Protein AF-A0A352FGC8-F1 (afdb_monomer_lite)

Foldseek 3Di:
DDLQVVLFVVLCVVQVAPGWHWDPPDLAEIEIEREQDPCVPPDPVVVVVVQVVSVVVCCVRRPSVVSYNDYHYYYHYDDDDDDDQPDDDDPDDFDADPVRHTDDPPPPCPPPPLLAWDWDADPVQQKIKIKRNWFFFADDPQAGKTKIKIDIWHHRLVDPPIQIAQDQWIKIKMKGNHPAAPDQFWKWKFKAFPNRTLDTDIWGWDDNPDDDPRGNITMTMDIHGLVSLLVQLVGPWMWIAINNDITTGDNSNSPSSNVRSVSNDDPPPDD

Radius of gyration: 25.65 Å; chains: 1; bounding box: 67×68×60 Å

Secondary structure (DSSP, 8-state):
--HHHHHHHHHHHHHT-SEEEEEEEETTEEEEEEES-GGGGS-HHHHHHHHHHHHHHHHHH-GGGGG--EEEEEEE-------------------B-TTSPBPP---------TTSPEEEEETTTTEEEEE-S-EEEEE-SSSEEEEEEEEEEES-TTSTTS-PBPPSEEEEEEEE--SS---SS-EEEEEEETTEEEEEEEEEES-SS---TT---EEEEEEEEHHHHHHHHH-S-EEEEETTEEEEEPHHHHHHHHHHHHTTSPP----

Sequence (271 aa):
MTEAAKLRQDLMDKYQEKEVNVNLPSSVFLTISFVDSALNQEDADKRAARAQDAAKFVVKSLPSIGKIKTIWIMFVATERRWIVFHYHRSLNEYTFNNRGEPIATIRMNTSDDLLSPIVRFNPTSNETDISVTRVQLEGDLNHGIALVPHFTASGNAGDPNAKVMAPAFVVFDFASYADRRIFSSDSDLEIISDGQTDFSGKAHLLSPDLARASNNAQFLTAQIPFEQFAKMGAARSLKVKLNGRQFDVSPEAIAALRRMAAYAMPPVRRL

Structure (mmCIF, N/CA/C/O backbone):
data_AF-A0A352FGC8-F1
#
_entry.id   AF-A0A352FGC8-F1
#
loop_
_atom_site.group_PDB
_atom_site.id
_atom_site.type_symbol
_atom_site.label_atom_id
_atom_site.label_alt_id
_atom_site.label_comp_id
_atom_site.label_asym_id
_atom_site.label_entity_id
_atom_site.label_seq_id
_atom_site.pdbx_PDB_ins_code
_atom_site.Cartn_x
_atom_site.Cartn_y
_atom_site.Cartn_z
_atom_site.occupancy
_atom_site.B_iso_or_equiv
_atom_site.auth_seq_id
_atom_site.auth_comp_id
_atom_site.auth_asym_id
_atom_site.auth_atom_id
_atom_site.pdbx_PDB_model_num
ATOM 1 N N . MET A 1 1 ? 24.702 4.019 -35.631 1.00 65.38 1 MET A N 1
ATOM 2 C CA . MET A 1 1 ? 23.959 2.974 -34.891 1.00 65.38 1 MET A CA 1
ATOM 3 C C . MET A 1 1 ? 24.964 1.958 -34.378 1.00 65.38 1 MET A C 1
ATOM 5 O O . MET A 1 1 ? 25.814 1.552 -35.161 1.00 65.38 1 MET A O 1
ATOM 9 N N . THR A 1 2 ? 24.953 1.621 -33.085 1.00 86.56 2 THR A N 1
ATOM 10 C CA . THR A 1 2 ? 25.882 0.616 -32.537 1.00 86.56 2 THR A CA 1
ATOM 11 C C . THR A 1 2 ? 25.466 -0.783 -32.984 1.00 86.56 2 THR A C 1
ATOM 13 O O . THR A 1 2 ? 24.305 -1.014 -33.321 1.00 86.56 2 THR A O 1
ATOM 16 N N . GLU A 1 3 ? 26.402 -1.727 -32.977 1.00 86.38 3 GLU A N 1
ATOM 17 C CA . GLU A 1 3 ? 26.119 -3.123 -33.322 1.00 86.38 3 GLU A CA 1
ATOM 18 C C . GLU A 1 3 ? 25.048 -3.733 -32.397 1.00 86.38 3 GLU A C 1
ATOM 20 O O . GLU A 1 3 ? 24.125 -4.389 -32.869 1.00 86.38 3 GLU A O 1
ATOM 25 N N . ALA A 1 4 ? 25.097 -3.414 -31.098 1.00 87.00 4 ALA A N 1
ATOM 26 C CA . ALA A 1 4 ? 24.077 -3.812 -30.127 1.00 87.00 4 ALA A CA 1
ATOM 27 C C . ALA A 1 4 ? 22.693 -3.211 -30.437 1.00 87.00 4 ALA A C 1
ATOM 29 O O . ALA A 1 4 ? 21.688 -3.909 -30.331 1.00 87.00 4 ALA A O 1
ATOM 30 N N . ALA A 1 5 ? 22.629 -1.943 -30.861 1.00 89.12 5 ALA A N 1
ATOM 31 C CA . ALA A 1 5 ? 21.371 -1.307 -31.253 1.00 89.12 5 ALA A CA 1
ATOM 32 C C . ALA A 1 5 ? 20.790 -1.924 -32.534 1.00 89.12 5 ALA A C 1
ATOM 34 O O . ALA A 1 5 ? 19.580 -2.114 -32.623 1.00 89.12 5 ALA A O 1
ATOM 35 N N . LYS A 1 6 ? 21.648 -2.292 -33.496 1.00 92.81 6 LYS A N 1
ATOM 36 C CA . LYS A 1 6 ? 21.224 -3.024 -34.694 1.00 92.81 6 LYS A CA 1
ATOM 37 C C . LYS A 1 6 ? 20.673 -4.402 -34.333 1.00 92.81 6 LYS A C 1
ATOM 39 O O . LYS A 1 6 ? 19.555 -4.719 -34.709 1.00 92.81 6 LYS A O 1
ATOM 44 N N . LEU A 1 7 ? 21.427 -5.179 -33.552 1.00 92.44 7 LEU A N 1
ATOM 45 C CA . LEU A 1 7 ? 21.007 -6.510 -33.121 1.00 92.44 7 LEU A CA 1
ATOM 46 C C . LEU A 1 7 ? 19.690 -6.461 -32.334 1.00 92.44 7 LEU A C 1
ATOM 48 O O . LEU A 1 7 ? 18.838 -7.324 -32.518 1.00 92.44 7 LEU A O 1
ATOM 52 N N . ARG A 1 8 ? 19.501 -5.443 -31.485 1.00 93.56 8 ARG A N 1
ATOM 53 C CA . ARG A 1 8 ? 18.227 -5.194 -30.799 1.00 93.56 8 ARG A CA 1
ATOM 54 C C . ARG A 1 8 ? 17.078 -5.054 -31.794 1.00 93.56 8 ARG A C 1
ATOM 56 O O . ARG A 1 8 ? 16.081 -5.750 -31.636 1.00 93.56 8 ARG A O 1
ATOM 63 N N . GLN A 1 9 ? 17.220 -4.181 -32.789 1.00 95.06 9 GLN A N 1
ATOM 64 C CA . GLN A 1 9 ? 16.170 -3.954 -33.780 1.00 95.06 9 GLN A CA 1
ATOM 65 C C . GLN A 1 9 ? 15.881 -5.227 -34.583 1.00 95.06 9 GLN A C 1
ATOM 67 O O . GLN A 1 9 ? 14.732 -5.636 -34.690 1.00 95.06 9 GLN A O 1
ATOM 72 N N . ASP A 1 10 ? 16.928 -5.913 -35.041 1.00 95.69 10 ASP A N 1
ATOM 73 C CA . ASP A 1 10 ? 16.808 -7.154 -35.807 1.00 95.69 10 ASP A CA 1
ATOM 74 C C . ASP A 1 10 ? 16.065 -8.253 -35.015 1.00 95.69 10 ASP A C 1
ATOM 76 O O . ASP A 1 10 ? 15.258 -9.002 -35.571 1.00 95.69 10 ASP A O 1
ATOM 80 N N . LEU A 1 11 ? 16.313 -8.353 -33.702 1.00 95.19 11 LEU A N 1
ATOM 81 C CA . LEU A 1 11 ? 15.606 -9.274 -32.805 1.00 95.19 11 LEU A CA 1
ATOM 82 C C . LEU A 1 11 ? 14.142 -8.867 -32.597 1.00 95.19 11 LEU A C 1
ATOM 84 O O . LEU A 1 11 ? 13.271 -9.737 -32.611 1.00 95.19 11 LEU A O 1
ATOM 88 N N . MET A 1 12 ? 1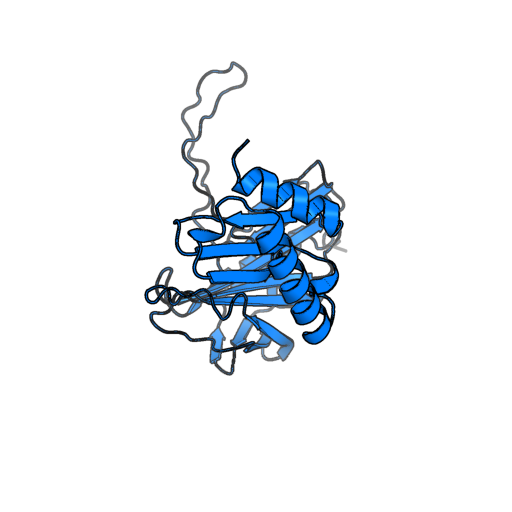3.868 -7.572 -32.416 1.00 95.06 12 MET A N 1
ATOM 89 C CA . MET A 1 12 ? 12.503 -7.052 -32.286 1.00 95.06 12 MET A CA 1
ATOM 90 C C . MET A 1 12 ? 11.683 -7.345 -33.543 1.00 95.06 12 MET A C 1
ATOM 92 O O . MET A 1 12 ? 10.592 -7.902 -33.442 1.00 95.06 12 MET A O 1
ATOM 96 N N . ASP A 1 13 ? 12.243 -7.078 -34.722 1.00 96.38 13 ASP A N 1
ATOM 97 C CA . ASP A 1 13 ? 11.565 -7.283 -36.002 1.00 96.38 13 ASP A CA 1
ATOM 98 C C . ASP A 1 13 ? 11.337 -8.773 -36.288 1.00 96.38 13 ASP A C 1
ATOM 100 O O . ASP A 1 13 ? 10.238 -9.186 -36.666 1.00 96.38 13 ASP A O 1
ATOM 104 N N . LYS A 1 14 ? 12.351 -9.621 -36.062 1.00 96.50 14 LYS A N 1
ATOM 105 C CA . LYS A 1 14 ? 12.242 -11.067 -36.311 1.00 96.50 14 LYS A CA 1
ATOM 106 C C . LYS A 1 14 ? 11.189 -11.733 -35.430 1.00 96.50 14 LYS A C 1
ATOM 108 O O . LYS A 1 14 ? 10.482 -12.625 -35.897 1.00 96.50 14 LYS A O 1
ATOM 113 N N . TYR A 1 15 ? 11.132 -11.348 -34.160 1.00 95.06 15 TYR A N 1
ATOM 114 C CA . TYR A 1 15 ? 10.294 -12.014 -33.166 1.00 95.06 15 TYR A CA 1
ATOM 115 C C . TYR A 1 15 ? 9.009 -11.258 -32.829 1.00 95.06 15 TYR A C 1
ATOM 117 O O . TYR A 1 15 ? 8.220 -11.765 -32.035 1.00 95.06 15 TYR A O 1
ATOM 125 N N . GLN A 1 16 ? 8.782 -10.101 -33.460 1.00 95.38 16 GLN A N 1
ATOM 126 C CA . GLN A 1 16 ? 7.639 -9.219 -33.205 1.00 95.38 16 GLN A CA 1
ATOM 127 C C . GLN A 1 16 ? 7.554 -8.810 -31.725 1.00 95.38 16 GLN A C 1
ATOM 129 O O . GLN A 1 16 ? 6.482 -8.756 -31.123 1.00 95.38 16 GLN A O 1
ATOM 134 N N . GLU A 1 17 ? 8.716 -8.551 -31.126 1.00 92.00 17 GLU A N 1
ATOM 135 C CA . GLU A 1 17 ? 8.849 -8.216 -29.710 1.00 92.00 17 GLU A CA 1
ATOM 136 C C . GLU A 1 17 ? 8.772 -6.704 -29.530 1.00 92.00 17 GLU A C 1
ATOM 138 O O . GLU A 1 17 ? 9.424 -5.941 -30.245 1.00 92.00 17 GLU A O 1
ATOM 143 N N . LYS A 1 18 ? 7.987 -6.263 -28.546 1.00 87.06 18 LYS A N 1
ATOM 144 C CA . LYS A 1 18 ? 7.824 -4.834 -28.244 1.00 87.06 18 LYS A CA 1
ATOM 145 C C . LYS A 1 18 ? 9.085 -4.238 -27.633 1.00 87.06 18 LYS A C 1
ATOM 147 O O . LYS A 1 18 ? 9.400 -3.078 -27.887 1.00 87.06 18 LYS A O 1
ATOM 152 N N . GLU A 1 19 ? 9.802 -5.030 -26.841 1.00 89.69 19 GLU A N 1
ATOM 153 C CA . GLU A 1 19 ? 11.014 -4.589 -26.175 1.00 89.69 19 GLU A CA 1
ATOM 154 C C . GLU A 1 19 ? 12.032 -5.723 -26.030 1.00 89.69 19 GLU A C 1
ATOM 156 O O . GLU A 1 19 ? 11.773 -6.785 -25.462 1.00 89.69 19 GLU A O 1
ATOM 161 N N . VAL A 1 20 ? 13.239 -5.464 -26.533 1.00 90.69 20 VAL A N 1
ATOM 162 C CA . VAL A 1 20 ? 14.403 -6.328 -26.350 1.00 90.69 20 VAL A CA 1
ATOM 163 C C . VAL A 1 20 ? 15.554 -5.476 -25.843 1.00 90.69 20 VAL A C 1
ATOM 165 O O . VAL A 1 20 ? 15.903 -4.459 -26.443 1.00 90.69 20 VAL A O 1
ATOM 168 N N . ASN A 1 21 ? 16.181 -5.905 -24.754 1.00 86.19 21 ASN A N 1
ATOM 169 C CA . ASN A 1 21 ? 17.398 -5.289 -24.247 1.00 86.19 21 ASN A CA 1
ATOM 170 C C . ASN A 1 21 ? 18.607 -6.115 -24.668 1.00 86.19 21 ASN A C 1
ATOM 172 O O . ASN A 1 21 ? 18.695 -7.301 -24.363 1.00 86.19 21 ASN A O 1
ATOM 176 N N . VAL A 1 22 ? 19.543 -5.470 -25.363 1.00 87.81 22 VAL A N 1
ATOM 177 C CA . VAL A 1 22 ? 20.807 -6.065 -25.802 1.00 87.81 22 VAL A CA 1
ATOM 178 C C . VAL A 1 22 ? 21.935 -5.328 -25.102 1.00 87.81 22 VAL A C 1
ATOM 180 O O . VAL A 1 22 ? 22.147 -4.140 -25.344 1.00 87.81 22 VAL A O 1
ATOM 183 N N . ASN A 1 23 ? 22.650 -6.031 -24.232 1.00 83.25 23 ASN A N 1
ATOM 184 C CA . ASN A 1 23 ? 23.802 -5.497 -23.526 1.00 83.25 23 ASN A CA 1
ATOM 185 C C . ASN A 1 23 ? 25.070 -6.227 -23.971 1.00 83.25 23 ASN A C 1
ATOM 187 O O . ASN A 1 23 ? 25.152 -7.455 -23.905 1.00 83.25 23 ASN A O 1
ATOM 191 N N . LEU A 1 24 ? 26.065 -5.445 -24.384 1.00 79.00 24 LEU A N 1
ATOM 192 C CA . LEU A 1 24 ? 27.389 -5.908 -24.782 1.00 79.00 24 LEU A CA 1
ATOM 193 C C . LEU A 1 24 ? 28.444 -5.218 -23.900 1.00 79.00 24 LEU A C 1
ATOM 195 O O . LEU A 1 24 ? 29.183 -4.359 -24.382 1.00 79.00 24 LEU A O 1
ATOM 199 N N . PRO A 1 25 ? 28.483 -5.516 -22.587 1.00 59.62 25 PRO A N 1
ATOM 200 C CA . PRO A 1 25 ? 29.297 -4.758 -21.637 1.00 59.62 25 PRO A CA 1
ATOM 201 C C . PRO A 1 25 ? 30.802 -5.009 -21.822 1.00 59.62 25 PRO A C 1
ATOM 203 O O . PRO A 1 25 ? 31.623 -4.203 -21.398 1.00 59.62 25 PRO A O 1
ATOM 206 N N . SER A 1 26 ? 31.175 -6.124 -22.457 1.00 63.16 26 SER A N 1
ATOM 207 C CA . SER A 1 26 ? 32.546 -6.452 -22.855 1.00 63.16 26 SER A CA 1
ATOM 208 C C . SER A 1 26 ? 32.533 -7.405 -24.050 1.00 63.16 26 SER A C 1
ATOM 210 O O . SER A 1 26 ? 31.505 -8.003 -24.363 1.00 63.16 26 SER A O 1
ATOM 212 N N . SER A 1 27 ? 33.687 -7.619 -24.685 1.00 64.81 27 SER A N 1
ATOM 213 C CA . SER A 1 27 ? 33.835 -8.599 -25.763 1.00 64.81 27 SER A CA 1
ATOM 214 C C . SER A 1 27 ? 33.643 -10.052 -25.318 1.00 64.81 27 SER A C 1
ATOM 216 O O . SER A 1 27 ? 33.801 -10.927 -26.146 1.00 64.81 27 SER A O 1
ATOM 218 N N . VAL A 1 28 ? 33.327 -10.353 -24.054 1.00 70.31 28 VAL A N 1
ATOM 219 C CA . VAL A 1 28 ? 33.241 -11.737 -23.555 1.00 70.31 28 VAL A CA 1
ATOM 220 C C . VAL A 1 28 ? 31.797 -12.232 -23.447 1.00 70.31 28 VAL A C 1
ATOM 222 O O . VAL A 1 28 ? 31.543 -13.414 -23.686 1.00 70.31 28 VAL A O 1
ATOM 225 N N . PHE A 1 29 ? 30.849 -11.346 -23.145 1.00 75.31 29 PHE A N 1
ATOM 226 C CA . PHE A 1 29 ? 29.466 -11.715 -22.848 1.00 75.31 29 PHE A CA 1
ATOM 227 C C . PHE A 1 29 ? 28.490 -10.850 -23.632 1.00 75.31 29 PHE A C 1
ATOM 229 O O . PHE A 1 29 ? 28.619 -9.627 -23.660 1.00 75.31 29 PHE A O 1
ATOM 236 N N . LEU A 1 30 ? 27.485 -11.499 -24.208 1.00 80.56 30 LEU A N 1
ATOM 237 C CA . LEU A 1 30 ? 26.325 -10.854 -24.800 1.00 80.56 30 LEU A CA 1
ATOM 238 C C . LEU A 1 30 ? 25.086 -11.264 -24.011 1.00 80.56 30 LEU A C 1
ATOM 240 O O . LEU A 1 30 ? 24.783 -12.451 -23.919 1.00 80.56 30 LEU A O 1
ATOM 244 N N . THR A 1 31 ? 24.357 -10.287 -23.483 1.00 85.19 31 THR A N 1
ATOM 245 C CA . THR A 1 31 ? 23.095 -10.525 -22.781 1.00 85.19 31 THR A CA 1
ATOM 246 C C . THR A 1 31 ? 21.943 -9.965 -23.596 1.00 85.19 31 THR A C 1
ATOM 248 O O . THR A 1 31 ? 21.959 -8.799 -23.987 1.00 85.19 31 THR A O 1
ATOM 251 N N . ILE A 1 32 ? 20.929 -10.793 -23.822 1.00 86.62 32 ILE A N 1
ATOM 252 C CA . ILE A 1 32 ? 19.695 -10.448 -24.519 1.00 86.62 32 ILE A CA 1
ATOM 253 C C . ILE A 1 32 ? 18.538 -10.731 -23.569 1.00 86.62 32 ILE A C 1
ATOM 255 O O . ILE A 1 32 ? 18.413 -11.835 -23.044 1.00 86.62 32 ILE A O 1
ATOM 259 N N . SER A 1 33 ? 17.693 -9.736 -23.336 1.00 90.12 33 SER A N 1
ATOM 260 C CA . SER A 1 33 ? 16.493 -9.877 -22.511 1.00 90.12 33 SER A CA 1
ATOM 261 C C . SER A 1 33 ? 15.269 -9.529 -23.337 1.00 90.12 33 SER A C 1
ATOM 263 O O . SER A 1 33 ? 15.169 -8.409 -23.833 1.00 90.12 33 SER A O 1
ATOM 265 N N . PHE A 1 34 ? 14.349 -10.477 -23.469 1.00 87.00 34 PHE A N 1
ATOM 266 C CA . PHE A 1 34 ? 13.015 -10.238 -24.003 1.00 87.00 34 PHE A CA 1
ATOM 267 C C . PHE A 1 34 ? 12.139 -9.723 -22.862 1.00 87.00 34 PHE A C 1
ATOM 269 O O . PHE A 1 34 ? 11.868 -10.462 -21.911 1.00 87.00 34 PHE A O 1
ATOM 276 N N . VAL A 1 35 ? 11.771 -8.443 -22.918 1.00 82.94 35 VAL A N 1
ATOM 277 C CA . VAL A 1 35 ? 11.001 -7.779 -21.862 1.00 82.94 35 VAL A CA 1
ATOM 278 C C . VAL A 1 35 ? 9.529 -7.826 -22.236 1.00 82.94 35 VAL A C 1
ATOM 280 O O . VAL A 1 35 ? 9.156 -7.435 -23.339 1.00 82.94 35 VAL A O 1
ATOM 283 N N . ASP A 1 36 ? 8.704 -8.343 -21.327 1.00 83.12 36 ASP A N 1
ATOM 284 C CA . ASP A 1 36 ? 7.255 -8.480 -21.509 1.00 83.12 36 ASP A CA 1
ATOM 285 C C . ASP A 1 36 ? 6.854 -9.204 -22.804 1.00 83.12 36 ASP A C 1
ATOM 287 O O . ASP A 1 36 ? 5.823 -8.920 -23.419 1.00 83.12 36 ASP A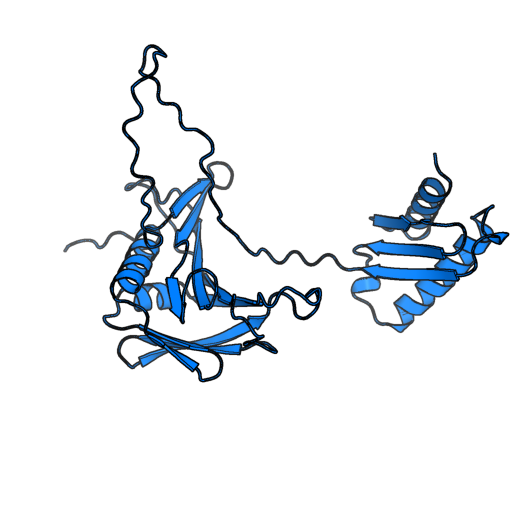 O 1
ATOM 291 N N . SER A 1 37 ? 7.672 -10.182 -23.206 1.00 88.56 37 SER A N 1
ATOM 292 C CA . SER A 1 37 ? 7.362 -11.061 -24.329 1.00 88.56 37 SER A CA 1
ATOM 293 C C . SER A 1 37 ? 6.102 -11.869 -24.045 1.00 88.56 37 SER A C 1
ATOM 295 O O . SER A 1 37 ? 5.867 -12.306 -22.915 1.00 88.56 37 SER A O 1
ATOM 297 N N . ALA A 1 38 ? 5.331 -12.170 -25.093 1.00 89.44 38 ALA A N 1
ATOM 298 C CA . ALA A 1 38 ? 4.206 -13.103 -25.000 1.00 89.44 38 ALA A CA 1
ATOM 299 C C . ALA A 1 38 ? 4.635 -14.470 -24.424 1.00 89.44 38 ALA A C 1
ATOM 301 O O . ALA A 1 38 ? 3.860 -15.124 -23.731 1.00 89.44 38 ALA A O 1
ATOM 302 N N . LEU A 1 39 ? 5.899 -14.865 -24.628 1.00 87.38 39 LEU A N 1
ATOM 303 C CA . LEU A 1 39 ? 6.460 -16.107 -24.088 1.00 87.38 39 LEU A CA 1
ATOM 304 C C . LEU A 1 39 ? 6.678 -16.095 -22.566 1.00 87.38 39 LEU A C 1
ATOM 306 O O . LEU A 1 39 ? 6.929 -17.150 -21.975 1.00 87.38 39 LEU A O 1
ATOM 310 N N . ASN A 1 40 ? 6.566 -14.943 -21.902 1.00 76.75 40 ASN A N 1
ATOM 311 C CA . ASN A 1 40 ? 6.587 -14.885 -20.440 1.00 76.75 40 ASN A CA 1
ATOM 312 C C . ASN A 1 40 ? 5.372 -15.601 -19.825 1.00 76.75 40 ASN A C 1
ATOM 314 O O . ASN A 1 40 ? 5.464 -16.059 -18.693 1.00 76.75 40 ASN A O 1
ATOM 318 N N . GLN A 1 41 ? 4.269 -15.731 -20.574 1.00 81.81 41 GLN A N 1
ATOM 319 C CA . GLN A 1 41 ? 3.037 -16.413 -20.147 1.00 81.81 41 GLN A CA 1
ATOM 320 C C . GLN A 1 41 ? 2.977 -17.891 -20.563 1.00 81.81 41 GLN A C 1
ATOM 322 O O . GLN A 1 41 ? 2.001 -18.581 -20.289 1.00 81.81 41 GLN A O 1
ATOM 327 N N . GLU A 1 42 ? 4.007 -18.375 -21.251 1.00 87.31 42 GLU A N 1
ATOM 328 C CA . GLU A 1 42 ? 4.062 -19.727 -21.803 1.00 87.31 42 GLU A CA 1
ATOM 329 C C . GLU A 1 42 ? 4.861 -20.679 -20.897 1.00 87.31 42 GLU A C 1
ATOM 331 O O . GLU A 1 42 ? 5.358 -20.299 -19.833 1.00 87.31 42 GLU A O 1
ATOM 336 N N . ASP A 1 43 ? 5.001 -21.941 -21.291 1.00 84.44 43 ASP A N 1
ATOM 337 C CA . ASP A 1 43 ? 5.838 -22.902 -20.572 1.00 84.44 43 ASP A CA 1
ATOM 338 C C . ASP A 1 43 ? 7.351 -22.679 -20.799 1.00 84.44 43 ASP A C 1
ATOM 340 O O . ASP A 1 43 ? 7.804 -21.895 -21.644 1.00 84.44 43 ASP A O 1
ATOM 344 N N . ALA A 1 44 ? 8.162 -23.358 -19.983 1.00 75.75 44 ALA A N 1
ATOM 345 C CA . ALA A 1 44 ? 9.616 -23.237 -20.025 1.00 75.75 44 ALA A CA 1
ATOM 346 C C . ALA A 1 44 ? 10.228 -23.775 -21.331 1.00 75.75 44 ALA A C 1
ATOM 348 O O . ALA A 1 44 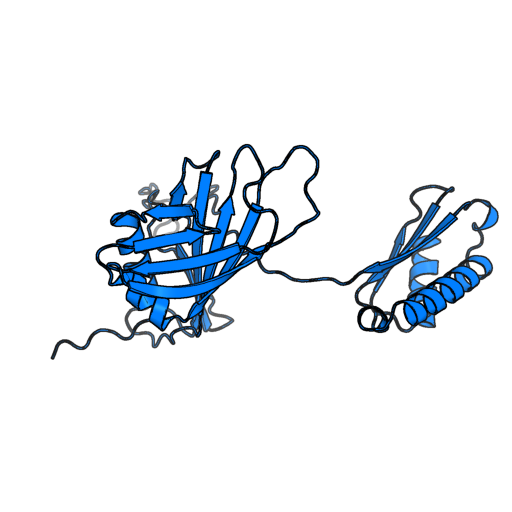? 11.235 -23.228 -21.787 1.00 75.75 44 ALA A O 1
ATOM 349 N N . ASP A 1 45 ? 9.614 -24.781 -21.958 1.00 82.25 45 ASP A N 1
ATOM 350 C CA . ASP A 1 45 ? 10.129 -25.414 -23.173 1.00 82.25 45 ASP A CA 1
ATOM 351 C C . ASP A 1 45 ? 9.996 -24.475 -24.374 1.00 82.25 45 ASP A C 1
ATOM 353 O O . ASP A 1 45 ? 10.940 -24.310 -25.153 1.00 82.25 45 ASP A O 1
ATOM 357 N N . LYS A 1 46 ? 8.871 -23.759 -24.484 1.00 81.12 46 LYS A N 1
ATOM 358 C CA . LYS A 1 46 ? 8.675 -22.714 -25.502 1.00 81.12 46 LYS A CA 1
ATOM 359 C C . LYS A 1 46 ? 9.686 -21.577 -25.357 1.00 81.12 46 LYS A C 1
ATOM 361 O O . LYS A 1 46 ? 10.247 -21.116 -26.359 1.00 81.12 46 LYS A O 1
ATOM 366 N N . ARG A 1 47 ? 9.977 -21.146 -24.123 1.00 87.19 47 ARG A N 1
ATOM 367 C CA . ARG A 1 47 ? 11.036 -20.155 -23.852 1.00 87.19 47 ARG A CA 1
ATOM 368 C C . ARG A 1 47 ? 12.420 -20.684 -24.222 1.00 87.19 47 ARG A C 1
ATOM 370 O O . ARG A 1 47 ? 13.184 -19.964 -24.865 1.00 87.19 47 ARG A O 1
ATOM 377 N N . ALA A 1 48 ? 12.737 -21.930 -23.877 1.00 75.31 48 ALA A N 1
ATOM 378 C CA . ALA A 1 48 ? 14.013 -22.555 -24.219 1.00 75.31 48 ALA A CA 1
ATOM 379 C C . ALA A 1 48 ? 14.206 -22.663 -25.741 1.00 75.31 48 ALA A C 1
ATOM 381 O O . ALA A 1 48 ? 15.267 -22.302 -26.258 1.00 75.31 48 ALA A O 1
ATOM 382 N N . ALA A 1 49 ? 13.165 -23.065 -26.475 1.00 84.31 49 ALA A N 1
ATOM 383 C CA . ALA A 1 49 ? 13.181 -23.124 -27.933 1.00 84.31 49 ALA A CA 1
ATOM 384 C C . ALA A 1 49 ? 13.429 -21.741 -28.558 1.00 84.31 49 ALA A C 1
ATOM 386 O O . ALA A 1 49 ? 14.280 -21.603 -29.443 1.00 84.31 49 ALA A O 1
ATOM 387 N N . ARG A 1 50 ? 12.753 -20.691 -28.062 1.00 91.50 50 ARG A N 1
ATOM 388 C CA . ARG A 1 50 ? 12.998 -19.313 -28.517 1.00 91.50 50 ARG A CA 1
ATOM 389 C C . ARG A 1 50 ? 14.411 -18.849 -28.193 1.00 91.50 50 ARG A C 1
ATOM 391 O O . ARG A 1 50 ? 15.043 -18.239 -29.051 1.00 91.50 50 ARG A O 1
ATOM 398 N N . ALA A 1 51 ? 14.914 -19.126 -26.992 1.00 84.81 51 ALA A N 1
ATOM 399 C CA . ALA A 1 51 ? 16.277 -18.768 -26.620 1.00 84.81 51 ALA A CA 1
ATOM 400 C C . ALA A 1 51 ? 17.292 -19.423 -27.564 1.00 84.81 51 ALA A C 1
ATOM 402 O O . ALA A 1 51 ? 18.190 -18.757 -28.076 1.00 84.81 51 ALA A O 1
ATOM 403 N N . GLN A 1 52 ? 17.115 -20.705 -27.879 1.00 88.44 52 GLN A N 1
ATOM 404 C CA . GLN A 1 52 ? 17.993 -21.401 -28.811 1.00 88.44 52 GLN A CA 1
ATOM 405 C C . GLN A 1 52 ? 17.934 -20.808 -30.229 1.00 88.44 52 GLN A C 1
ATOM 407 O O . GLN A 1 52 ? 18.978 -20.635 -30.862 1.00 88.44 52 GLN A O 1
ATOM 412 N N . ASP A 1 53 ? 16.741 -20.492 -30.740 1.00 91.56 53 ASP A N 1
ATOM 413 C CA . ASP A 1 53 ? 16.588 -19.860 -32.057 1.00 91.56 53 ASP A CA 1
ATOM 414 C C . ASP A 1 53 ? 17.223 -18.462 -32.098 1.00 91.56 53 ASP A C 1
ATOM 416 O O . ASP A 1 53 ? 17.985 -18.152 -33.016 1.00 91.56 53 ASP A O 1
ATOM 420 N N . ALA A 1 54 ? 17.004 -17.651 -31.060 1.00 89.12 54 ALA A N 1
ATOM 421 C CA . ALA A 1 54 ? 17.598 -16.325 -30.937 1.00 89.12 54 ALA A CA 1
ATOM 422 C C . ALA A 1 54 ? 19.128 -16.392 -30.850 1.00 89.12 54 ALA A C 1
ATOM 424 O O . ALA A 1 54 ? 19.805 -15.621 -31.528 1.00 89.12 54 ALA A O 1
ATOM 425 N N . ALA A 1 55 ? 19.698 -17.357 -30.121 1.00 89.19 55 ALA A N 1
ATOM 426 C CA . ALA A 1 55 ? 21.145 -17.573 -30.104 1.00 89.19 55 ALA A CA 1
ATOM 427 C C . ALA A 1 55 ? 21.684 -17.898 -31.508 1.00 89.19 55 ALA A C 1
ATOM 429 O O . ALA A 1 55 ? 22.669 -17.305 -31.946 1.00 89.19 55 ALA A O 1
ATOM 430 N N . LYS A 1 56 ? 21.013 -18.786 -32.256 1.00 91.31 56 LYS A N 1
ATOM 431 C CA . LYS A 1 56 ? 21.392 -19.113 -33.643 1.00 91.31 56 LYS A CA 1
ATOM 432 C C . LYS A 1 56 ? 21.291 -17.900 -34.565 1.00 91.31 56 LYS A C 1
ATOM 434 O O . LYS A 1 56 ? 22.135 -17.737 -35.444 1.00 91.31 56 LYS A O 1
ATOM 439 N N . PHE A 1 57 ? 20.269 -17.068 -34.386 1.00 92.38 57 PHE A N 1
ATOM 440 C CA . PHE A 1 57 ? 20.112 -15.834 -35.146 1.00 92.38 57 PHE A CA 1
ATOM 441 C C . PHE A 1 57 ? 21.259 -14.863 -34.868 1.00 92.38 57 PHE A C 1
ATOM 443 O O . PHE A 1 57 ? 21.916 -14.411 -35.797 1.00 92.38 57 PHE A O 1
ATOM 450 N N . VAL A 1 58 ? 21.563 -14.616 -33.596 1.00 89.75 58 VAL A N 1
ATOM 451 C CA . VAL A 1 58 ? 22.650 -13.730 -33.164 1.00 89.75 58 VAL A CA 1
ATOM 452 C C . VAL A 1 58 ? 23.990 -14.163 -33.749 1.00 89.75 58 VAL A C 1
ATOM 454 O O . VAL A 1 58 ? 24.718 -13.330 -34.276 1.00 89.75 58 VAL A O 1
ATOM 457 N N . VAL A 1 59 ? 24.295 -15.464 -33.728 1.00 89.69 59 VAL A N 1
ATOM 458 C CA . VAL A 1 59 ? 25.539 -16.003 -34.301 1.00 89.69 59 VAL A CA 1
ATOM 459 C C . VAL A 1 59 ? 25.675 -15.692 -35.795 1.00 89.69 59 VAL A C 1
ATOM 461 O O . VAL A 1 59 ? 26.782 -15.475 -36.276 1.00 89.69 59 VAL A O 1
ATOM 464 N N . LYS A 1 60 ? 24.561 -15.645 -36.533 1.00 88.69 60 LYS A N 1
ATOM 465 C CA . LYS A 1 60 ? 24.552 -15.303 -37.963 1.00 88.69 60 LYS A CA 1
ATOM 466 C C . LYS A 1 60 ? 24.595 -13.796 -38.206 1.00 88.69 60 LYS A C 1
ATOM 468 O O . LYS A 1 60 ? 25.173 -13.358 -39.195 1.00 88.69 60 LYS A O 1
ATOM 473 N N . SER A 1 61 ? 23.954 -13.026 -37.333 1.00 84.81 61 SER A N 1
ATOM 474 C CA . SER A 1 61 ? 23.663 -11.608 -37.557 1.00 84.81 61 SER A CA 1
ATOM 475 C C . SER A 1 61 ? 24.672 -10.658 -36.912 1.00 84.81 61 SER A C 1
ATOM 477 O O . SER A 1 61 ? 24.662 -9.475 -37.245 1.00 84.81 61 SER A O 1
ATOM 479 N N . LEU A 1 62 ? 25.527 -11.140 -36.002 1.00 83.62 62 LEU A N 1
ATOM 480 C CA . LEU A 1 62 ? 26.480 -10.324 -35.247 1.00 83.62 62 LEU A CA 1
ATOM 481 C C . LEU A 1 62 ? 27.920 -10.486 -35.779 1.00 83.62 62 LEU A C 1
ATOM 483 O O . LEU A 1 62 ? 28.576 -11.477 -35.458 1.00 83.62 62 LEU A O 1
ATOM 487 N N . PRO A 1 63 ? 28.459 -9.520 -36.548 1.00 84.81 63 PRO A N 1
ATOM 488 C CA . PRO A 1 63 ? 29.836 -9.564 -37.049 1.00 84.81 63 PRO A CA 1
ATOM 489 C C . PRO A 1 63 ? 30.905 -9.778 -35.970 1.00 84.81 63 PRO A C 1
ATOM 491 O O . PRO A 1 63 ? 31.894 -10.472 -36.204 1.00 84.81 63 PRO A O 1
ATOM 494 N N . SER A 1 64 ? 30.724 -9.208 -34.777 1.00 84.25 64 SER A N 1
ATOM 495 C CA . SER A 1 64 ? 31.675 -9.346 -33.670 1.00 84.25 64 SER A CA 1
ATOM 496 C C . SER A 1 64 ? 31.544 -10.648 -32.874 1.00 84.25 64 SER A C 1
ATOM 498 O O . SER A 1 64 ? 32.274 -10.822 -31.893 1.00 84.25 64 SER A O 1
ATOM 500 N N . ILE A 1 65 ? 30.690 -11.592 -33.298 1.00 85.38 65 ILE A N 1
ATOM 501 C CA . ILE A 1 65 ? 30.416 -12.827 -32.548 1.00 85.38 65 ILE A CA 1
ATOM 502 C C . ILE A 1 65 ? 31.679 -13.625 -32.216 1.00 85.38 65 ILE A C 1
ATOM 504 O O . ILE A 1 65 ? 31.767 -14.190 -31.134 1.00 85.38 65 ILE A O 1
ATOM 508 N N . GLY A 1 66 ? 32.697 -13.603 -33.084 1.00 81.44 66 GLY A N 1
ATOM 509 C CA . GLY A 1 66 ? 33.962 -14.310 -32.855 1.00 81.44 66 GLY A CA 1
ATOM 510 C C . GLY A 1 66 ? 34.750 -13.831 -31.629 1.00 81.44 66 GLY A C 1
ATOM 511 O O . GLY A 1 66 ? 35.676 -14.511 -31.195 1.00 81.44 66 GLY A O 1
ATOM 512 N N . LYS A 1 67 ? 34.400 -12.673 -31.058 1.00 84.31 67 LYS A N 1
ATOM 513 C CA . LYS A 1 67 ? 34.982 -12.184 -29.803 1.00 84.31 67 LYS A CA 1
ATOM 514 C C . LYS A 1 67 ? 34.188 -12.672 -28.585 1.00 84.31 67 LYS A C 1
ATOM 516 O O . LYS A 1 67 ? 34.796 -12.920 -27.547 1.00 84.31 67 LYS A O 1
ATOM 521 N N . ILE A 1 68 ? 32.876 -12.867 -28.741 1.00 81.38 68 ILE A N 1
ATOM 522 C CA . ILE A 1 68 ? 31.918 -13.221 -27.687 1.00 81.38 68 ILE A CA 1
ATOM 523 C C . ILE A 1 68 ? 32.052 -14.696 -27.309 1.00 81.38 68 ILE A C 1
ATOM 525 O O . ILE A 1 68 ? 31.925 -15.581 -28.150 1.00 81.38 68 ILE A O 1
ATOM 529 N N . LYS A 1 69 ? 32.263 -14.976 -26.020 1.00 77.62 69 LYS A N 1
ATOM 530 C CA . LYS A 1 69 ? 32.392 -16.350 -25.509 1.00 77.62 69 LYS A CA 1
ATOM 531 C C . LYS A 1 69 ? 31.063 -16.949 -25.079 1.00 77.62 69 LYS A C 1
ATOM 533 O O . LYS A 1 69 ? 30.912 -18.168 -25.078 1.00 77.62 69 LYS A O 1
ATOM 538 N N . THR A 1 70 ? 30.112 -16.122 -24.654 1.00 81.25 70 THR A N 1
ATOM 539 C CA . THR A 1 70 ? 28.836 -16.616 -24.127 1.00 81.25 70 THR A CA 1
ATOM 540 C C . THR A 1 70 ? 27.690 -15.673 -24.463 1.00 81.25 70 THR A C 1
ATOM 542 O O . THR A 1 70 ? 27.815 -14.456 -24.318 1.00 81.25 70 THR A O 1
ATOM 545 N N . ILE A 1 71 ? 26.560 -16.255 -24.872 1.00 84.69 71 ILE A N 1
ATOM 546 C CA . ILE A 1 71 ? 25.296 -15.554 -25.106 1.00 84.69 71 ILE A CA 1
ATOM 547 C C . ILE A 1 71 ? 24.317 -15.969 -24.010 1.00 84.69 71 ILE A C 1
ATOM 549 O O . ILE A 1 71 ? 24.054 -17.156 -23.828 1.00 84.69 71 ILE A O 1
ATOM 553 N N . TRP A 1 72 ? 23.786 -14.992 -23.288 1.00 83.81 72 TRP A N 1
ATOM 554 C CA . TRP A 1 72 ? 22.773 -15.172 -22.257 1.00 83.81 72 TRP A CA 1
ATOM 555 C C . TRP A 1 72 ? 21.457 -14.649 -22.802 1.00 83.81 72 TRP A C 1
ATOM 557 O O . TRP A 1 72 ? 21.392 -13.504 -23.249 1.00 83.81 72 TRP A O 1
ATOM 567 N N . ILE A 1 73 ? 20.416 -15.476 -22.773 1.00 84.06 73 ILE A N 1
ATOM 568 C CA . ILE A 1 73 ? 19.087 -15.091 -23.242 1.00 84.06 73 ILE A CA 1
ATOM 569 C C . ILE A 1 73 ? 18.105 -15.288 -22.104 1.00 84.06 73 ILE A C 1
ATOM 571 O O . ILE A 1 73 ? 18.027 -16.368 -21.523 1.00 84.06 73 ILE A O 1
ATOM 575 N N . MET A 1 74 ? 17.383 -14.222 -21.784 1.00 85.12 74 MET A N 1
ATOM 576 C CA . MET A 1 74 ? 16.488 -14.159 -20.639 1.00 85.12 74 MET A CA 1
ATOM 577 C C . MET A 1 74 ? 15.112 -13.653 -21.061 1.00 85.12 74 MET A C 1
ATOM 579 O O . MET A 1 74 ? 14.979 -12.881 -22.012 1.00 85.12 74 MET A O 1
ATOM 583 N N . PHE A 1 75 ? 14.106 -14.064 -20.301 1.00 84.62 75 PHE A N 1
ATOM 584 C CA . PHE A 1 75 ? 12.723 -13.621 -20.412 1.00 84.62 75 PHE A CA 1
ATOM 585 C C . PHE A 1 75 ? 12.377 -12.893 -19.119 1.00 84.62 75 PHE A C 1
ATOM 587 O O . PHE A 1 75 ? 12.488 -13.474 -18.041 1.00 84.62 75 PHE A O 1
ATOM 594 N N . VAL A 1 76 ? 12.051 -11.607 -19.222 1.00 79.56 76 VAL A N 1
ATOM 595 C CA . VAL A 1 76 ? 11.839 -10.722 -18.072 1.00 79.56 76 VAL A CA 1
ATOM 596 C C . VAL A 1 76 ? 10.426 -10.172 -18.149 1.00 79.56 76 VAL A C 1
ATOM 598 O O . VAL A 1 76 ? 10.047 -9.615 -19.176 1.00 79.56 76 VAL A O 1
ATOM 601 N N . ALA A 1 77 ? 9.648 -10.337 -17.083 1.00 72.94 77 ALA A N 1
ATOM 602 C CA . ALA A 1 77 ? 8.327 -9.737 -16.946 1.00 72.94 77 ALA A CA 1
ATOM 603 C C . ALA A 1 77 ? 8.415 -8.507 -16.036 1.00 72.94 77 ALA A C 1
ATOM 605 O O . ALA A 1 77 ? 8.983 -8.572 -14.944 1.00 72.94 77 ALA A O 1
ATOM 606 N N . THR A 1 78 ? 7.853 -7.391 -16.484 1.00 62.62 78 THR A N 1
ATOM 607 C CA . THR A 1 78 ? 7.707 -6.179 -15.690 1.00 62.62 78 THR A CA 1
ATOM 608 C C . THR A 1 78 ? 6.472 -6.316 -14.808 1.00 62.62 78 THR A C 1
ATOM 610 O O . THR A 1 78 ? 5.341 -6.128 -15.253 1.00 62.62 78 THR A O 1
ATOM 613 N N . GLU A 1 79 ? 6.671 -6.597 -13.524 1.00 41.44 79 GLU A N 1
ATOM 614 C CA . GLU A 1 79 ? 5.597 -6.476 -12.541 1.00 41.44 79 GLU A CA 1
ATOM 615 C C . GLU A 1 79 ? 5.570 -5.054 -11.974 1.00 41.44 79 GLU A C 1
ATOM 617 O O . GLU A 1 79 ? 6.496 -4.616 -11.290 1.00 41.44 79 GLU A O 1
ATOM 622 N N . ARG A 1 80 ? 4.483 -4.318 -12.223 1.00 40.22 80 ARG A N 1
ATOM 623 C CA . ARG A 1 80 ? 4.210 -3.064 -11.512 1.00 40.22 80 ARG A CA 1
ATOM 624 C C . ARG A 1 80 ? 3.466 -3.378 -10.221 1.00 40.22 80 ARG A C 1
ATOM 626 O O . ARG A 1 80 ? 2.243 -3.478 -10.217 1.00 40.22 80 ARG A O 1
ATOM 633 N N . ARG A 1 81 ? 4.207 -3.513 -9.124 1.00 38.84 81 ARG A N 1
ATOM 634 C CA . ARG A 1 81 ? 3.642 -3.474 -7.770 1.00 38.84 81 ARG A CA 1
ATOM 635 C C . ARG A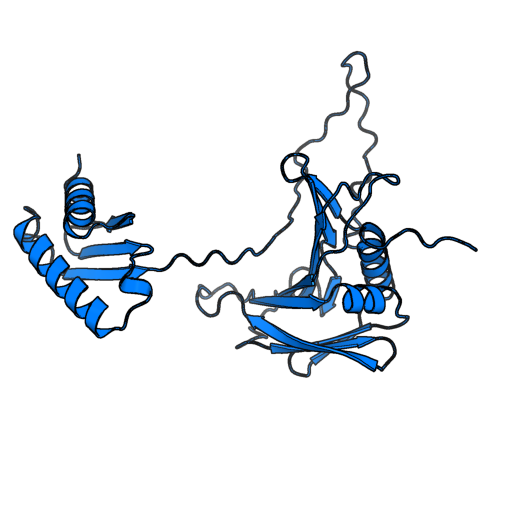 1 81 ? 3.784 -2.046 -7.254 1.00 38.84 81 ARG A C 1
ATOM 637 O O . ARG A 1 81 ? 4.898 -1.580 -7.029 1.00 38.84 81 ARG A O 1
ATOM 644 N N . TRP A 1 82 ? 2.671 -1.329 -7.143 1.00 40.50 82 TRP A N 1
ATOM 645 C CA . TRP A 1 82 ? 2.670 0.016 -6.576 1.00 40.50 82 TRP A CA 1
ATOM 646 C C . TRP A 1 82 ? 2.859 -0.098 -5.064 1.00 40.50 82 TRP A C 1
ATOM 648 O O . TRP A 1 82 ? 1.944 -0.510 -4.364 1.00 40.50 82 TRP A O 1
ATOM 658 N N . ILE A 1 83 ? 4.052 0.236 -4.575 1.00 41.69 83 ILE A N 1
ATOM 659 C CA . ILE A 1 83 ? 4.245 0.611 -3.172 1.00 41.69 83 ILE A CA 1
ATOM 660 C C . ILE A 1 83 ? 4.209 2.127 -3.155 1.00 41.69 83 ILE A C 1
ATOM 662 O O . ILE A 1 83 ? 5.078 2.776 -3.749 1.00 41.69 83 ILE A O 1
ATOM 666 N N . VAL A 1 84 ? 3.192 2.703 -2.528 1.00 39.34 84 VAL A N 1
ATOM 667 C CA . VAL A 1 84 ? 3.060 4.154 -2.481 1.00 39.34 84 VAL A CA 1
ATOM 668 C C . VAL A 1 84 ? 3.837 4.680 -1.277 1.00 39.34 84 VAL A C 1
ATOM 670 O O . VAL A 1 84 ? 3.306 4.874 -0.188 1.00 39.34 84 VAL A O 1
ATOM 673 N N . PHE A 1 85 ? 5.134 4.935 -1.4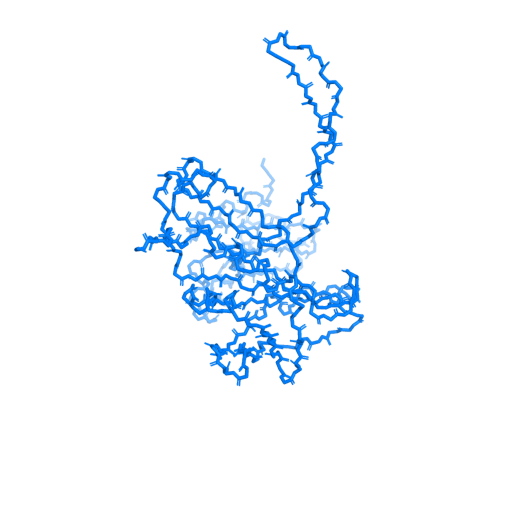70 1.00 37.78 85 PHE A N 1
ATOM 674 C CA . PHE A 1 85 ? 5.912 5.721 -0.512 1.00 37.78 85 PHE A CA 1
ATOM 675 C C . PHE A 1 85 ? 5.564 7.199 -0.672 1.00 37.78 85 PHE A C 1
ATOM 677 O O . PHE A 1 85 ? 6.155 7.919 -1.479 1.00 37.78 85 PHE A O 1
ATOM 684 N N . HIS A 1 86 ? 4.614 7.679 0.122 1.00 38.50 86 HIS A N 1
ATOM 685 C CA . HIS A 1 86 ? 4.427 9.112 0.300 1.00 38.50 86 HIS A CA 1
ATOM 686 C C . HIS A 1 86 ? 5.501 9.647 1.256 1.00 38.50 86 HIS A C 1
ATOM 688 O O . HIS A 1 86 ? 5.304 9.699 2.466 1.00 38.50 86 HIS A O 1
ATOM 694 N N . TYR A 1 87 ? 6.654 10.051 0.720 1.00 35.78 87 TYR A N 1
ATOM 695 C CA . TYR A 1 87 ? 7.618 10.864 1.461 1.00 35.78 87 TYR A CA 1
ATOM 696 C C . TYR A 1 87 ? 7.602 12.292 0.922 1.00 35.78 87 TYR A C 1
ATOM 698 O O . TYR A 1 87 ? 7.787 12.530 -0.271 1.00 35.78 87 TYR A O 1
ATOM 706 N N . HIS A 1 88 ? 7.377 13.248 1.819 1.00 35.38 88 HIS A N 1
ATOM 707 C CA . HIS A 1 88 ? 7.348 14.666 1.496 1.00 35.38 88 HIS A CA 1
ATOM 708 C C . HIS A 1 88 ? 8.532 15.331 2.157 1.00 35.38 88 HIS A C 1
ATOM 710 O O . HIS A 1 88 ? 8.664 15.331 3.377 1.00 35.38 88 HIS A O 1
ATOM 716 N N . ARG A 1 89 ? 9.377 15.932 1.327 1.00 34.53 89 ARG A N 1
ATOM 717 C CA . ARG A 1 89 ? 10.394 16.868 1.773 1.00 34.53 89 ARG A CA 1
ATOM 718 C C . ARG A 1 89 ? 10.031 18.227 1.203 1.00 34.53 89 ARG A C 1
ATOM 720 O O . ARG A 1 89 ? 10.234 18.466 0.016 1.00 34.53 89 ARG A O 1
ATOM 727 N N . SER A 1 90 ? 9.473 19.096 2.043 1.00 38.19 90 SER A N 1
ATOM 728 C CA . SER A 1 90 ? 9.386 20.517 1.713 1.00 38.19 90 SER A CA 1
ATOM 729 C C . SER A 1 90 ? 10.819 21.047 1.648 1.00 38.19 90 SER A C 1
ATOM 731 O O . SER A 1 90 ? 11.575 20.916 2.612 1.00 38.19 90 SER A O 1
ATOM 733 N N . LEU A 1 91 ? 11.248 21.505 0.471 1.00 37.44 91 LEU A N 1
ATOM 734 C CA . LEU A 1 91 ? 12.602 22.036 0.289 1.00 37.44 91 LEU A CA 1
ATOM 735 C C . LEU A 1 91 ? 12.642 23.518 0.645 1.00 37.44 91 LEU A C 1
ATOM 737 O O . LEU A 1 91 ? 13.529 23.926 1.382 1.00 37.44 91 LEU A O 1
ATOM 741 N N . ASN A 1 92 ? 11.673 24.286 0.145 1.00 41.53 92 ASN A N 1
ATOM 742 C CA . ASN A 1 92 ? 11.452 25.692 0.460 1.00 41.53 92 ASN A CA 1
ATOM 743 C C . ASN A 1 92 ? 9.956 26.006 0.300 1.00 41.53 92 ASN A C 1
ATOM 745 O O . ASN A 1 92 ? 9.322 25.507 -0.630 1.00 41.53 92 ASN A O 1
ATOM 749 N N . GLU A 1 93 ? 9.421 26.874 1.155 1.00 48.00 93 GLU A N 1
ATOM 750 C CA . GLU A 1 93 ? 8.061 27.411 1.057 1.00 48.00 93 GLU A CA 1
ATOM 751 C C . GLU A 1 93 ? 8.120 28.930 0.913 1.00 48.00 93 GLU A C 1
ATOM 753 O O . GLU A 1 93 ? 8.843 29.609 1.646 1.00 48.00 93 GLU A O 1
ATOM 758 N N . TYR A 1 94 ? 7.346 29.461 -0.033 1.00 59.28 94 TYR A N 1
ATOM 759 C CA . TYR A 1 94 ? 7.254 30.891 -0.307 1.00 59.28 94 TYR A CA 1
ATOM 760 C C . TYR A 1 94 ? 5.784 31.304 -0.297 1.00 59.28 94 TYR A C 1
ATOM 762 O O . TYR A 1 94 ? 4.967 30.732 -1.016 1.00 59.28 94 TYR A O 1
ATOM 770 N N . THR A 1 95 ? 5.450 32.307 0.506 1.00 48.34 95 THR A N 1
ATOM 771 C CA . THR A 1 95 ? 4.105 32.887 0.592 1.00 48.34 95 THR A CA 1
ATOM 772 C C . THR A 1 95 ? 4.114 34.313 0.071 1.00 48.34 95 THR A C 1
ATOM 774 O O . THR A 1 95 ? 4.984 35.100 0.440 1.00 48.34 95 THR A O 1
ATOM 777 N N . PHE A 1 96 ? 3.122 34.660 -0.749 1.00 66.06 96 PHE A N 1
ATOM 778 C CA . PHE A 1 96 ? 2.959 35.993 -1.330 1.00 66.06 96 PHE A CA 1
ATOM 779 C C . PHE A 1 96 ? 1.545 36.518 -1.069 1.00 66.06 96 PHE A C 1
ATOM 781 O O . PHE A 1 96 ? 0.598 35.736 -0.978 1.00 66.06 96 PHE A O 1
ATOM 788 N N . ASN A 1 97 ? 1.385 37.835 -0.943 1.00 52.12 97 ASN A N 1
ATOM 789 C CA . ASN A 1 97 ? 0.067 38.461 -0.849 1.00 52.12 97 ASN A CA 1
ATOM 790 C C . ASN A 1 97 ? -0.572 38.632 -2.236 1.00 52.12 97 ASN A C 1
ATOM 792 O O . ASN A 1 97 ? 0.025 38.335 -3.270 1.00 52.12 97 ASN A O 1
ATOM 796 N N . ASN A 1 98 ? -1.795 39.163 -2.272 1.00 48.72 98 ASN A N 1
ATOM 797 C CA . ASN A 1 98 ? -2.516 39.452 -3.517 1.00 48.72 98 ASN A CA 1
ATOM 798 C C . ASN A 1 98 ? -1.889 40.577 -4.372 1.00 48.72 98 ASN A C 1
ATOM 800 O O . ASN A 1 98 ? -2.442 40.924 -5.413 1.00 48.72 98 ASN A O 1
ATOM 804 N N . ARG A 1 99 ? -0.752 41.139 -3.948 1.00 56.53 99 ARG A N 1
ATOM 805 C CA . ARG A 1 99 ? 0.085 42.082 -4.702 1.00 56.53 99 ARG A CA 1
ATOM 806 C C . ARG A 1 99 ? 1.414 41.458 -5.150 1.00 56.53 99 ARG A C 1
ATOM 808 O O . ARG A 1 99 ? 2.225 42.148 -5.753 1.00 56.53 99 ARG A O 1
ATOM 815 N N . GLY A 1 100 ? 1.636 40.169 -4.877 1.00 47.28 100 GLY A N 1
ATOM 816 C CA . GLY A 1 100 ? 2.876 39.462 -5.207 1.00 47.28 100 GLY A CA 1
ATOM 817 C C . GLY A 1 100 ? 4.041 39.757 -4.257 1.00 47.28 100 GLY A C 1
ATOM 818 O O . GLY A 1 100 ? 5.175 39.398 -4.557 1.00 47.28 100 GLY A O 1
ATOM 819 N N . GLU A 1 101 ? 3.789 40.400 -3.117 1.00 69.00 101 GLU A N 1
ATOM 820 C CA . GLU A 1 101 ? 4.824 40.733 -2.136 1.00 69.00 101 GLU A CA 1
ATOM 821 C C . GLU A 1 101 ? 5.022 39.561 -1.166 1.00 69.00 101 GLU A C 1
ATOM 823 O O . GLU A 1 101 ? 4.029 38.958 -0.740 1.00 69.00 101 GLU A O 1
ATOM 828 N N . PRO A 1 102 ? 6.272 39.229 -0.790 1.00 51.50 102 PRO A N 1
ATOM 829 C CA . PRO A 1 102 ? 6.538 38.142 0.139 1.00 51.50 102 PRO A CA 1
ATOM 830 C C . PRO A 1 102 ? 5.906 38.449 1.499 1.00 51.50 102 PRO A C 1
ATOM 832 O O . PRO A 1 102 ? 6.197 39.467 2.127 1.00 51.50 102 PRO A O 1
ATOM 835 N N . ILE A 1 103 ? 5.050 37.547 1.967 1.00 66.81 103 ILE A N 1
ATOM 836 C CA . ILE A 1 103 ? 4.551 37.562 3.340 1.00 66.81 103 ILE A CA 1
ATOM 837 C C . ILE A 1 103 ? 5.530 36.729 4.154 1.00 66.81 103 ILE A C 1
ATOM 839 O O . ILE A 1 103 ? 5.866 35.618 3.735 1.00 66.81 103 ILE A O 1
ATOM 843 N N . ALA A 1 104 ? 5.964 37.248 5.310 1.00 54.88 104 ALA A N 1
ATOM 844 C CA . ALA A 1 104 ? 6.706 36.461 6.289 1.00 54.88 104 ALA A CA 1
ATOM 845 C C . ALA A 1 104 ? 5.981 35.129 6.467 1.00 54.88 104 ALA A C 1
ATOM 847 O O . ALA A 1 104 ? 4.799 35.123 6.819 1.00 54.88 104 ALA A O 1
ATOM 848 N N . THR A 1 105 ? 6.666 34.033 6.145 1.00 46.69 105 THR A N 1
ATOM 849 C CA . THR A 1 105 ? 6.100 32.695 6.199 1.00 46.69 105 THR A CA 1
ATOM 850 C C . THR A 1 105 ? 5.642 32.481 7.634 1.00 46.69 105 THR A C 1
ATOM 852 O O . THR A 1 105 ? 6.445 32.207 8.528 1.00 46.69 105 THR A O 1
ATOM 855 N N . ILE A 1 106 ? 4.340 32.648 7.886 1.00 43.06 106 ILE A N 1
ATOM 856 C CA . ILE A 1 106 ? 3.702 31.984 9.011 1.00 43.06 106 ILE A CA 1
ATOM 857 C C . ILE A 1 106 ? 4.044 30.542 8.712 1.00 43.06 106 ILE A C 1
ATOM 859 O O . ILE A 1 106 ? 3.634 30.058 7.656 1.00 43.06 106 ILE A O 1
ATOM 863 N N . ARG A 1 107 ? 4.894 29.910 9.533 1.00 40.84 107 ARG A N 1
ATOM 864 C CA . ARG A 1 107 ? 5.122 28.474 9.419 1.00 40.84 107 ARG A CA 1
ATOM 865 C C . ARG A 1 107 ? 3.723 27.882 9.391 1.00 40.84 107 ARG A C 1
ATOM 867 O O . ARG A 1 107 ? 3.041 27.885 10.415 1.00 40.84 107 ARG A O 1
ATOM 874 N N . MET A 1 108 ? 3.252 27.476 8.212 1.00 38.31 108 MET A N 1
ATOM 875 C CA . MET A 1 108 ? 2.150 26.549 8.178 1.00 38.31 108 MET A CA 1
ATOM 876 C C . MET A 1 108 ? 2.714 25.405 8.991 1.00 38.31 108 MET A C 1
ATOM 878 O O . MET A 1 108 ? 3.814 24.933 8.700 1.00 38.31 108 MET A O 1
ATOM 882 N N . ASN A 1 109 ? 2.052 25.080 10.097 1.00 39.06 109 ASN A N 1
ATOM 883 C CA . ASN A 1 109 ? 2.309 23.836 10.785 1.00 39.06 109 ASN A CA 1
ATOM 884 C C . ASN A 1 109 ? 2.021 22.762 9.731 1.00 39.06 109 ASN A C 1
ATOM 886 O O . ASN A 1 109 ? 0.896 22.280 9.618 1.00 39.06 109 ASN A O 1
ATOM 890 N N . THR A 1 110 ? 3.015 22.448 8.894 1.00 44.00 110 THR A N 1
ATOM 891 C CA . THR A 1 110 ? 3.182 21.121 8.346 1.00 44.00 110 THR A CA 1
ATOM 892 C C . THR A 1 110 ? 3.164 20.292 9.601 1.00 44.00 110 THR A C 1
ATOM 894 O O . THR A 1 110 ? 4.017 20.419 10.473 1.00 44.00 110 THR A O 1
ATOM 897 N N . SER A 1 111 ? 2.010 19.688 9.823 1.00 46.53 111 SER A N 1
ATOM 898 C CA . SER A 1 111 ? 1.733 18.993 11.050 1.00 46.53 111 SER A CA 1
ATOM 899 C C . SER A 1 111 ? 2.799 17.911 11.155 1.00 46.53 111 SER A C 1
ATOM 901 O O . SER A 1 111 ? 2.716 16.911 10.447 1.00 46.53 111 SER A O 1
ATOM 903 N N . ASP A 1 112 ? 3.813 18.131 11.999 1.00 57.88 112 ASP A N 1
ATOM 904 C CA . ASP A 1 112 ? 4.826 17.128 12.351 1.00 57.88 112 ASP A CA 1
ATOM 905 C C . ASP A 1 112 ? 4.160 15.873 12.951 1.00 57.88 112 ASP A C 1
ATOM 907 O O . ASP A 1 112 ? 4.796 14.835 13.129 1.00 57.88 112 ASP A O 1
ATOM 911 N N . ASP A 1 113 ? 2.859 15.948 13.256 1.00 76.31 113 ASP A N 1
ATOM 912 C CA . ASP A 1 113 ? 2.035 14.807 13.603 1.00 76.31 113 ASP A CA 1
ATOM 913 C C . ASP A 1 113 ? 1.856 13.861 12.402 1.00 76.31 113 ASP A C 1
ATOM 915 O O . ASP A 1 113 ? 0.993 14.031 11.536 1.00 76.31 113 ASP A O 1
ATOM 919 N N . LEU A 1 114 ? 2.673 12.805 12.421 1.00 76.81 114 LEU A N 1
ATOM 920 C CA . LEU A 1 114 ? 2.653 11.658 11.511 1.00 76.81 114 LEU A CA 1
ATOM 921 C C . LEU A 1 114 ? 1.297 10.927 11.458 1.00 76.81 114 LEU A C 1
ATOM 923 O O . LEU A 1 114 ? 1.078 10.143 10.532 1.00 76.81 114 LEU A O 1
ATOM 927 N N . LEU A 1 115 ? 0.407 11.171 12.428 1.00 88.56 115 LEU A N 1
ATOM 928 C CA . LEU A 1 115 ? -0.936 10.600 12.530 1.00 88.56 115 LEU A CA 1
ATOM 929 C C . LEU A 1 115 ? -2.033 11.533 11.985 1.00 88.56 115 LEU A C 1
ATOM 931 O O . LEU A 1 115 ? -3.226 11.214 12.056 1.00 88.56 115 LEU A O 1
ATOM 935 N N . SER A 1 116 ? -1.681 12.683 11.415 1.00 90.06 116 SER A N 1
ATOM 936 C CA . SER A 1 116 ? -2.633 13.515 10.680 1.00 90.06 116 SER A CA 1
ATOM 937 C C . SER A 1 116 ? -2.838 12.965 9.259 1.00 90.06 116 SER A C 1
ATOM 939 O O . SER A 1 116 ? -1.858 12.802 8.528 1.00 90.06 116 SER A O 1
ATOM 941 N N . PRO A 1 117 ? -4.085 12.655 8.838 1.00 91.50 117 PRO A N 1
ATOM 942 C CA . PRO A 1 117 ? -4.338 12.182 7.482 1.00 91.50 117 PRO A CA 1
ATOM 943 C C . PRO A 1 117 ? -3.896 13.199 6.431 1.00 91.50 117 PRO A C 1
ATOM 945 O O . PRO A 1 117 ? -4.233 14.380 6.498 1.00 91.50 117 PRO A O 1
ATOM 948 N N . ILE A 1 118 ? -3.177 12.715 5.430 1.00 88.12 118 ILE A N 1
ATOM 949 C CA . ILE A 1 118 ? -2.837 13.446 4.216 1.00 88.12 118 ILE A CA 1
ATOM 950 C C . ILE A 1 118 ? -3.951 13.192 3.205 1.00 88.12 118 ILE A C 1
ATOM 952 O O . ILE A 1 118 ? -4.302 12.039 2.966 1.00 88.12 118 ILE A O 1
ATOM 956 N N . VAL A 1 119 ? -4.476 14.262 2.605 1.00 87.88 119 VAL A N 1
ATOM 957 C CA . VAL A 1 119 ? -5.591 14.217 1.650 1.00 87.88 119 VAL A CA 1
ATOM 958 C C . VAL A 1 119 ? -5.209 14.999 0.401 1.00 87.88 119 VAL A C 1
ATOM 960 O O . VAL A 1 119 ? -4.865 16.179 0.492 1.00 87.88 119 VAL A O 1
ATOM 963 N N . ARG A 1 120 ? -5.222 14.347 -0.765 1.00 84.81 120 ARG A N 1
ATOM 964 C CA . ARG A 1 120 ? -4.747 14.939 -2.024 1.00 84.81 120 ARG A CA 1
ATOM 965 C C . ARG A 1 120 ? -5.686 14.669 -3.168 1.00 84.81 120 ARG A C 1
ATOM 967 O O . ARG A 1 120 ? -5.806 13.538 -3.616 1.00 84.81 120 ARG A O 1
ATOM 974 N N . PHE A 1 121 ? -6.297 15.730 -3.666 1.00 86.69 121 PHE A N 1
ATOM 975 C CA . PHE A 1 121 ? -7.188 15.648 -4.806 1.00 86.69 121 PHE A CA 1
ATOM 976 C C . PHE A 1 121 ? -6.419 15.768 -6.126 1.00 86.69 121 PHE A C 1
ATOM 978 O O . PHE A 1 121 ? -5.659 16.718 -6.330 1.00 86.69 121 PHE A O 1
ATOM 985 N N . ASN A 1 122 ? -6.656 14.826 -7.035 1.00 79.62 122 ASN A N 1
ATOM 986 C CA . ASN A 1 122 ? -6.237 14.886 -8.425 1.00 79.62 122 ASN A CA 1
ATOM 987 C C . ASN A 1 122 ? -7.441 15.277 -9.304 1.00 79.62 122 ASN A C 1
ATOM 989 O O . ASN A 1 122 ? -8.325 14.448 -9.540 1.00 79.62 122 ASN A O 1
ATOM 993 N N . PRO A 1 123 ? -7.478 16.508 -9.849 1.00 76.38 123 PRO A N 1
ATOM 994 C CA . PRO A 1 123 ? -8.595 16.951 -10.680 1.00 76.38 123 PRO A CA 1
ATOM 995 C C . PRO A 1 123 ? -8.684 16.207 -12.019 1.00 76.38 123 PRO A C 1
ATOM 997 O O . PRO A 1 123 ? -9.761 16.150 -12.602 1.00 76.38 123 PRO A O 1
ATOM 1000 N N . THR A 1 124 ? -7.582 15.625 -12.505 1.00 79.25 124 THR A N 1
ATOM 1001 C CA . THR A 1 124 ? -7.547 14.915 -13.792 1.00 79.25 124 THR A CA 1
ATOM 1002 C C . THR A 1 124 ? -8.282 13.580 -13.722 1.00 79.25 124 THR A C 1
ATOM 1004 O O . THR A 1 124 ? -9.013 13.245 -14.650 1.00 79.25 124 THR A O 1
ATOM 1007 N N . SER A 1 125 ? -8.102 12.818 -12.638 1.00 79.62 125 SER A N 1
ATOM 1008 C CA . SER A 1 125 ? -8.808 11.545 -12.429 1.00 79.62 125 SER A CA 1
ATOM 1009 C C . SER A 1 125 ? -10.083 11.687 -11.595 1.00 79.62 125 SER A C 1
ATOM 1011 O O . SER A 1 125 ? -10.859 10.741 -11.512 1.00 79.62 125 SER A O 1
ATOM 1013 N N . ASN A 1 126 ? -10.344 12.875 -11.035 1.00 89.12 126 ASN A N 1
ATOM 1014 C CA . ASN A 1 126 ? -11.433 13.129 -10.091 1.00 89.12 126 ASN A CA 1
ATOM 1015 C C . ASN A 1 126 ? -11.396 12.160 -8.896 1.00 89.12 126 ASN A C 1
ATOM 1017 O O . ASN A 1 126 ? -12.400 11.556 -8.515 1.00 89.12 126 ASN A O 1
ATOM 1021 N N . GLU A 1 127 ? -10.216 12.016 -8.306 1.00 90.06 127 GLU A N 1
ATOM 1022 C CA . GLU A 1 127 ? -9.948 11.107 -7.194 1.00 90.06 127 GLU A CA 1
ATOM 1023 C C . GLU A 1 127 ? -9.157 11.819 -6.103 1.00 90.06 127 GLU A C 1
ATOM 1025 O O . GLU A 1 127 ? -8.392 12.745 -6.373 1.00 90.06 127 GLU A O 1
ATOM 1030 N N . THR A 1 128 ? -9.336 11.374 -4.866 1.00 88.12 128 THR A N 1
ATOM 1031 C CA . THR A 1 128 ? -8.579 11.839 -3.713 1.00 88.12 128 THR A CA 1
ATOM 1032 C C . THR A 1 128 ? -7.809 10.689 -3.087 1.00 88.12 128 THR A C 1
ATOM 1034 O O . THR A 1 128 ? -8.413 9.714 -2.643 1.00 88.12 128 THR A O 1
ATOM 1037 N N . ASP A 1 129 ? -6.493 10.838 -2.989 1.00 90.31 129 ASP A N 1
ATOM 1038 C CA . ASP A 1 129 ? -5.635 9.945 -2.217 1.00 90.31 129 ASP A CA 1
ATOM 1039 C C . ASP A 1 129 ? -5.671 10.347 -0.742 1.00 90.31 129 ASP A C 1
ATOM 1041 O O . ASP A 1 129 ? -5.443 11.513 -0.397 1.00 90.31 129 ASP A O 1
ATOM 1045 N N . ILE A 1 130 ? -5.960 9.381 0.129 1.00 93.25 130 ILE A N 1
ATOM 1046 C CA . ILE A 1 130 ? -6.027 9.548 1.581 1.00 93.25 130 ILE A CA 1
ATOM 1047 C C . ILE A 1 130 ? -5.078 8.548 2.236 1.00 93.25 130 ILE A C 1
ATOM 1049 O O . ILE A 1 130 ? -5.181 7.342 2.023 1.00 93.25 130 ILE A O 1
ATOM 1053 N N . SER A 1 131 ? -4.166 9.036 3.072 1.00 93.00 131 SER A N 1
ATOM 1054 C CA . SER A 1 131 ? -3.172 8.197 3.753 1.00 93.00 131 SER A CA 1
ATOM 1055 C C . SER A 1 131 ? -2.833 8.730 5.139 1.00 93.00 131 SER A C 1
ATOM 1057 O O . SER A 1 131 ? -2.858 9.940 5.350 1.00 93.00 131 SER A O 1
ATOM 1059 N N . VAL A 1 132 ? -2.423 7.858 6.056 1.00 90.69 132 VAL A N 1
ATOM 1060 C CA . VAL A 1 132 ? -1.640 8.259 7.236 1.00 90.69 132 VAL A CA 1
ATOM 1061 C C . VAL A 1 132 ? -0.201 7.841 7.003 1.00 90.69 132 VAL A C 1
ATOM 1063 O O . VAL A 1 132 ? 0.057 6.705 6.616 1.00 90.69 132 VAL A O 1
ATOM 1066 N N . THR A 1 133 ? 0.734 8.760 7.244 1.00 83.69 133 THR A N 1
ATOM 1067 C CA . THR A 1 133 ? 2.157 8.544 6.964 1.00 83.69 133 THR A CA 1
ATOM 1068 C C . THR A 1 133 ? 2.691 7.323 7.693 1.00 83.69 133 THR A C 1
ATOM 1070 O O . THR A 1 133 ? 3.457 6.550 7.119 1.00 83.69 133 THR A O 1
ATOM 1073 N N . ARG A 1 134 ? 2.333 7.167 8.976 1.00 86.12 134 ARG A N 1
ATOM 1074 C CA . ARG A 1 134 ? 2.878 6.093 9.802 1.00 86.12 134 ARG A CA 1
ATOM 1075 C C . ARG A 1 134 ? 2.078 5.852 11.077 1.00 86.12 134 ARG A C 1
ATOM 1077 O O . ARG A 1 134 ? 1.971 6.735 11.917 1.00 86.12 134 ARG A O 1
ATOM 1084 N N . VAL A 1 135 ? 1.652 4.612 11.278 1.00 93.88 135 VAL A N 1
ATOM 1085 C CA . VAL A 1 135 ? 1.232 4.062 12.571 1.00 93.88 135 VAL A CA 1
ATOM 1086 C C . VAL A 1 135 ? 2.352 3.158 13.083 1.00 93.88 135 VAL A C 1
ATOM 1088 O O . VAL A 1 135 ? 2.647 2.130 12.474 1.00 93.88 135 VAL A O 1
ATOM 1091 N N . GLN A 1 136 ? 3.016 3.537 14.176 1.00 94.38 136 GLN A N 1
ATOM 1092 C CA . GLN A 1 136 ? 4.061 2.700 14.774 1.00 94.38 136 GLN A CA 1
ATOM 1093 C C . GLN A 1 136 ? 3.430 1.496 15.483 1.00 94.38 136 GLN A C 1
ATOM 1095 O O . GLN A 1 136 ? 2.584 1.682 16.352 1.00 94.38 136 GLN A O 1
ATOM 1100 N N . LEU A 1 137 ? 3.860 0.279 15.137 1.00 94.69 137 LEU A N 1
ATOM 1101 C CA . LEU A 1 137 ? 3.409 -0.957 15.788 1.00 94.69 137 LEU A CA 1
ATOM 1102 C C . LEU A 1 137 ? 4.432 -1.495 16.798 1.00 94.69 137 LEU A C 1
ATOM 1104 O O . LEU A 1 137 ? 4.058 -2.033 17.833 1.00 94.69 137 LEU A O 1
ATOM 1108 N N . GLU A 1 138 ? 5.726 -1.356 16.509 1.00 94.19 138 GLU A N 1
ATOM 1109 C CA . GLU A 1 138 ? 6.812 -1.829 17.378 1.00 94.19 138 GLU A CA 1
ATOM 1110 C C . GLU A 1 138 ? 8.075 -1.005 17.157 1.00 94.19 138 GLU A C 1
ATOM 1112 O O . GLU A 1 138 ? 8.407 -0.732 16.007 1.00 94.19 138 GLU A O 1
ATOM 1117 N N . GLY A 1 139 ? 8.818 -0.678 18.216 1.00 91.19 139 GLY A N 1
ATOM 1118 C CA . GLY A 1 139 ? 10.124 -0.023 18.106 1.00 91.19 139 GLY A CA 1
ATOM 1119 C C . GLY A 1 139 ? 10.035 1.433 17.644 1.00 91.19 139 GLY A C 1
ATOM 1120 O O . GLY A 1 139 ? 9.074 2.130 17.969 1.00 91.19 139 GLY A O 1
ATOM 1121 N N . ASP A 1 140 ? 11.034 1.890 16.886 1.00 85.06 140 ASP A N 1
ATOM 1122 C CA . ASP A 1 140 ? 11.152 3.287 16.448 1.00 85.06 140 ASP A CA 1
ATOM 1123 C C . ASP A 1 140 ? 11.166 3.451 14.915 1.00 85.06 140 ASP A C 1
ATOM 1125 O O . ASP A 1 140 ? 10.790 2.543 14.161 1.00 85.06 140 ASP A O 1
ATOM 1129 N N . LEU A 1 141 ? 11.543 4.651 14.448 1.00 71.06 141 LEU A N 1
ATOM 1130 C CA . LEU A 1 141 ? 11.581 4.989 13.028 1.00 71.06 141 LEU A CA 1
ATOM 1131 C C . LEU A 1 141 ? 12.555 4.130 12.214 1.00 71.06 141 LEU A C 1
ATOM 1133 O O . LEU A 1 141 ? 12.263 3.866 11.047 1.00 71.06 141 LEU A O 1
ATOM 1137 N N . ASN A 1 142 ? 13.645 3.694 12.840 1.00 77.69 142 ASN A N 1
ATOM 1138 C CA . ASN A 1 142 ? 14.786 3.023 12.229 1.00 77.69 142 ASN A CA 1
ATOM 1139 C C . ASN A 1 142 ? 14.872 1.537 12.600 1.00 77.69 142 ASN A C 1
ATOM 1141 O O . ASN A 1 142 ? 15.478 0.787 11.852 1.00 77.69 142 ASN A O 1
ATOM 1145 N N . HIS A 1 143 ? 14.264 1.118 13.714 1.00 86.00 143 HIS A N 1
ATOM 1146 C CA . HIS A 1 143 ? 14.358 -0.236 14.267 1.00 86.00 143 HIS A CA 1
ATOM 1147 C C . HIS A 1 143 ? 12.974 -0.719 14.709 1.00 86.00 143 HIS A C 1
ATOM 1149 O O . HIS A 1 143 ? 12.662 -0.786 15.900 1.00 86.00 143 HIS A O 1
ATOM 1155 N N . GLY A 1 144 ? 12.090 -1.005 13.754 1.00 90.75 144 GLY A N 1
ATOM 1156 C CA . GLY A 1 144 ? 10.704 -1.288 14.111 1.00 90.75 144 GLY A CA 1
ATOM 1157 C C . GLY A 1 144 ? 9.819 -1.792 12.990 1.00 90.75 144 GLY A C 1
ATOM 1158 O O . GLY A 1 144 ? 10.273 -2.073 11.879 1.00 90.75 144 GLY A O 1
ATOM 1159 N N . ILE A 1 145 ? 8.533 -1.902 13.313 1.00 92.19 145 ILE A N 1
ATOM 1160 C CA . ILE A 1 145 ? 7.462 -2.224 12.374 1.00 92.19 145 ILE A CA 1
ATOM 1161 C C . ILE A 1 145 ? 6.465 -1.071 12.383 1.00 92.19 145 ILE A C 1
ATOM 1163 O O . ILE A 1 145 ? 6.021 -0.615 13.440 1.00 92.19 145 ILE A O 1
ATOM 1167 N N . ALA A 1 146 ? 6.106 -0.618 11.192 1.00 93.50 146 ALA A N 1
ATOM 1168 C CA . ALA A 1 146 ? 5.109 0.406 10.965 1.00 93.50 146 ALA A CA 1
ATOM 1169 C C . ALA A 1 146 ? 4.011 -0.098 10.032 1.00 93.50 146 ALA A C 1
ATOM 1171 O O . ALA A 1 146 ? 4.266 -0.920 9.157 1.00 93.50 146 ALA A O 1
ATOM 1172 N N . LEU A 1 147 ? 2.812 0.444 10.211 1.00 94.75 147 LEU A N 1
ATOM 1173 C CA . LEU A 1 147 ? 1.668 0.310 9.322 1.00 94.75 147 LEU A CA 1
ATOM 1174 C C . LEU A 1 147 ? 1.416 1.655 8.627 1.00 94.75 147 LEU A C 1
ATOM 1176 O O . LEU A 1 147 ? 1.393 2.701 9.274 1.00 94.75 147 LEU A O 1
ATOM 1180 N N . VAL A 1 148 ? 1.201 1.622 7.319 1.00 94.00 148 VAL A N 1
ATOM 1181 C CA . VAL A 1 148 ? 0.880 2.771 6.471 1.00 94.00 148 VAL A CA 1
ATOM 1182 C C . VAL A 1 148 ? -0.450 2.477 5.774 1.00 94.00 148 VAL A C 1
ATOM 1184 O O . VAL A 1 148 ? -0.478 1.820 4.729 1.00 94.00 148 VAL A O 1
ATOM 1187 N N . PRO A 1 149 ? -1.579 2.897 6.366 1.00 96.19 149 PRO A N 1
ATOM 1188 C CA . PRO A 1 149 ? -2.879 2.737 5.742 1.00 96.19 149 PRO A CA 1
ATOM 1189 C C . PRO A 1 149 ? -3.072 3.817 4.673 1.00 96.19 149 PRO A C 1
ATOM 1191 O O . PRO A 1 149 ? -2.787 4.998 4.908 1.00 96.19 149 PRO A O 1
ATOM 1194 N N . HIS A 1 150 ? -3.594 3.432 3.513 1.00 95.75 150 HIS A N 1
ATOM 1195 C CA . HIS A 1 150 ? -3.943 4.372 2.451 1.00 95.75 150 HIS A CA 1
ATOM 1196 C C . HIS A 1 150 ? -5.058 3.845 1.544 1.00 95.75 150 HIS A C 1
ATOM 1198 O O . HIS A 1 150 ? -5.284 2.640 1.439 1.00 95.75 150 HIS A O 1
ATOM 1204 N N . PHE A 1 151 ? -5.777 4.757 0.895 1.00 95.75 151 PHE A N 1
ATOM 1205 C CA . PHE A 1 151 ? -6.785 4.441 -0.110 1.00 95.75 151 PHE A CA 1
ATOM 1206 C C . PHE A 1 151 ? -7.044 5.634 -1.032 1.00 95.75 151 PHE A C 1
ATOM 1208 O O . PHE A 1 151 ? -6.772 6.779 -0.675 1.00 95.75 151 PHE A O 1
ATOM 1215 N N . THR A 1 152 ? -7.638 5.359 -2.190 1.00 94.06 152 THR A N 1
ATOM 1216 C CA . THR A 1 152 ? -8.072 6.378 -3.151 1.00 94.06 152 THR A CA 1
ATOM 1217 C C . THR A 1 152 ? -9.593 6.363 -3.236 1.00 94.06 152 THR A C 1
ATOM 1219 O O . THR A 1 152 ? -10.188 5.313 -3.464 1.00 94.06 152 THR A O 1
ATOM 1222 N N . ALA A 1 153 ? -10.232 7.513 -3.039 1.00 93.50 153 ALA A N 1
ATOM 1223 C CA . ALA A 1 153 ? -11.683 7.677 -3.113 1.00 93.50 153 ALA A CA 1
ATOM 1224 C C . ALA A 1 153 ? -12.069 8.550 -4.313 1.00 93.50 153 ALA A C 1
ATOM 1226 O O . ALA A 1 153 ? -11.399 9.541 -4.596 1.00 93.50 153 ALA A O 1
ATOM 1227 N N . SER A 1 154 ? -13.159 8.231 -5.013 1.00 92.94 154 SER A N 1
ATOM 1228 C CA . SER A 1 154 ? -13.631 9.073 -6.123 1.00 92.94 154 SER A CA 1
ATOM 1229 C C . SER A 1 154 ? -14.303 10.346 -5.595 1.00 92.94 154 SER A C 1
ATOM 1231 O O . SER A 1 154 ? -15.122 10.281 -4.677 1.00 92.94 154 SER A O 1
ATOM 1233 N N . GLY A 1 155 ? -14.004 11.490 -6.212 1.00 91.75 155 GLY A N 1
ATOM 1234 C CA . GLY A 1 155 ? -14.433 12.827 -5.789 1.00 91.75 155 GLY A CA 1
ATOM 1235 C C . GLY A 1 155 ? -13.370 13.572 -4.976 1.00 91.75 155 GLY A C 1
ATOM 1236 O O . GLY A 1 155 ? -12.327 13.015 -4.642 1.00 91.75 155 GLY A O 1
ATOM 1237 N N . ASN A 1 156 ? -13.627 14.848 -4.666 1.00 92.25 156 ASN A N 1
ATOM 1238 C CA . ASN A 1 156 ? -12.738 15.705 -3.873 1.00 92.25 156 ASN A CA 1
ATOM 1239 C C . ASN A 1 156 ? -13.058 15.603 -2.374 1.00 92.25 156 ASN A C 1
ATOM 1241 O O . ASN A 1 156 ? -13.925 16.320 -1.887 1.00 92.25 156 ASN A O 1
ATOM 1245 N N . ALA A 1 157 ? -12.342 14.767 -1.621 1.00 91.44 157 ALA A N 1
ATOM 1246 C CA . ALA A 1 157 ? -12.605 14.603 -0.188 1.00 91.44 157 ALA A CA 1
ATOM 1247 C C . ALA A 1 157 ? -12.165 15.796 0.678 1.00 91.44 157 ALA A C 1
ATOM 1249 O O . ALA A 1 157 ? -12.517 15.868 1.853 1.00 91.44 157 ALA A O 1
ATOM 1250 N N . GLY A 1 158 ? -11.416 16.748 0.113 1.00 86.44 158 GLY A N 1
ATOM 1251 C CA . GLY A 1 158 ? -11.086 18.006 0.783 1.00 86.44 158 GLY A CA 1
ATOM 1252 C C . GLY A 1 158 ? -12.222 19.034 0.761 1.00 86.44 158 GLY A C 1
ATOM 1253 O O . GLY A 1 158 ? -12.191 19.980 1.547 1.00 86.44 158 GLY A O 1
ATOM 1254 N N . ASP A 1 159 ? -13.214 18.870 -0.118 1.00 86.62 159 ASP A N 1
ATOM 1255 C CA . ASP A 1 159 ? -14.378 19.754 -0.196 1.00 86.62 159 ASP A CA 1
ATOM 1256 C C . ASP A 1 159 ? -15.531 19.184 0.653 1.00 86.62 159 ASP A C 1
ATOM 1258 O O . ASP A 1 159 ? -16.048 18.110 0.338 1.00 86.62 159 ASP A O 1
ATOM 1262 N N . PRO A 1 160 ? -15.987 19.891 1.708 1.00 80.44 160 PRO A N 1
ATOM 1263 C CA . PRO A 1 160 ? -17.050 19.409 2.592 1.00 80.44 160 PRO A CA 1
ATOM 1264 C C . PRO A 1 160 ? -18.406 19.219 1.895 1.00 80.44 160 PRO A C 1
ATOM 1266 O O . PRO A 1 160 ? -19.287 18.569 2.456 1.00 80.44 160 PRO A O 1
ATOM 1269 N N . ASN A 1 161 ? -18.594 19.786 0.700 1.00 83.12 161 ASN A N 1
ATOM 1270 C CA . ASN A 1 161 ? -19.827 19.664 -0.077 1.00 83.12 161 ASN A CA 1
ATOM 1271 C C . ASN A 1 161 ? -19.718 18.650 -1.223 1.00 83.12 161 ASN A C 1
ATOM 1273 O O . ASN A 1 161 ? -20.716 18.376 -1.896 1.00 83.12 161 ASN A O 1
ATOM 1277 N N . ALA A 1 162 ? -18.529 18.101 -1.476 1.00 86.12 162 ALA A N 1
ATOM 1278 C CA . ALA A 1 162 ? -18.341 17.145 -2.550 1.00 86.12 162 ALA A CA 1
ATOM 1279 C C . ALA A 1 162 ? -18.948 15.784 -2.199 1.00 86.12 162 ALA A C 1
ATOM 1281 O O . ALA A 1 162 ? -18.911 15.304 -1.065 1.00 86.12 162 ALA A O 1
ATOM 1282 N N . LYS A 1 163 ? -19.484 15.114 -3.222 1.00 88.31 163 LYS A N 1
ATOM 1283 C CA . LYS A 1 163 ? -19.894 13.718 -3.108 1.00 88.31 163 LYS A CA 1
ATOM 1284 C C . LYS A 1 163 ? -18.663 12.832 -3.275 1.00 88.31 163 LYS A C 1
ATOM 1286 O O . LYS A 1 163 ? -18.188 12.655 -4.394 1.00 88.31 163 LYS A O 1
ATOM 1291 N N . VAL A 1 164 ? -18.186 12.270 -2.170 1.00 92.75 164 VAL A N 1
ATOM 1292 C CA . VAL A 1 164 ? -17.097 11.287 -2.162 1.00 92.75 164 VAL A CA 1
ATOM 1293 C C . VAL A 1 164 ? -17.681 9.880 -2.161 1.00 92.75 164 VAL A C 1
ATOM 1295 O O . VAL A 1 164 ? -18.633 9.596 -1.430 1.00 92.75 164 VAL A O 1
ATOM 1298 N N . MET A 1 165 ? -17.130 8.998 -2.989 1.00 91.88 165 MET A N 1
ATOM 1299 C CA . MET A 1 165 ? -17.466 7.577 -2.971 1.00 91.88 165 MET A CA 1
ATOM 1300 C C . MET A 1 165 ? -16.427 6.799 -2.174 1.00 91.88 165 MET A C 1
ATOM 1302 O O . MET A 1 165 ? -15.231 6.898 -2.448 1.00 91.88 165 MET A O 1
ATOM 1306 N N . ALA A 1 166 ? -16.901 5.996 -1.220 1.00 93.62 166 ALA A N 1
ATOM 1307 C CA . ALA A 1 166 ? -16.058 5.062 -0.491 1.00 93.62 166 ALA A CA 1
ATOM 1308 C C . ALA A 1 166 ? -15.333 4.105 -1.454 1.00 93.62 166 ALA A C 1
ATOM 1310 O O . ALA A 1 166 ? -15.962 3.607 -2.396 1.00 93.62 166 ALA A O 1
ATOM 1311 N N . PRO A 1 167 ? -14.037 3.826 -1.233 1.00 95.19 167 PRO A N 1
ATOM 1312 C CA . PRO A 1 167 ? -13.341 2.794 -1.985 1.00 95.19 167 PRO A CA 1
ATOM 1313 C C . PRO A 1 167 ? -13.862 1.406 -1.601 1.00 95.19 167 PRO A C 1
ATOM 1315 O O . PRO A 1 167 ? -14.451 1.214 -0.538 1.00 95.19 167 PRO A O 1
ATOM 1318 N N . ALA A 1 168 ? -13.574 0.403 -2.430 1.00 94.75 168 ALA A N 1
ATOM 1319 C CA . ALA A 1 168 ? -13.826 -0.988 -2.057 1.00 94.75 168 ALA A CA 1
ATOM 1320 C C . ALA A 1 168 ? -12.898 -1.450 -0.916 1.00 94.75 168 ALA A C 1
ATOM 1322 O O . ALA A 1 168 ? -13.323 -2.169 -0.009 1.00 94.75 168 ALA A O 1
ATOM 1323 N N . PHE A 1 169 ? -11.639 -1.003 -0.941 1.00 96.00 169 PHE A N 1
ATOM 1324 C CA . PHE A 1 169 ? -10.597 -1.451 -0.022 1.00 96.00 169 PHE A CA 1
ATOM 1325 C C . PHE A 1 169 ? -9.726 -0.293 0.469 1.00 96.00 169 PHE A C 1
ATOM 1327 O O . PHE A 1 169 ? -9.543 0.708 -0.221 1.00 96.00 169 PHE A O 1
ATOM 1334 N N . VAL A 1 170 ? -9.147 -0.486 1.650 1.00 96.81 170 VAL A N 1
ATOM 1335 C CA . VAL A 1 170 ? -7.996 0.242 2.177 1.00 96.81 170 VAL A CA 1
ATOM 1336 C C . VAL A 1 170 ? -6.789 -0.673 2.118 1.00 96.81 170 VAL A C 1
ATOM 1338 O O . VAL A 1 170 ? -6.866 -1.840 2.500 1.00 96.81 170 VAL A O 1
ATOM 1341 N N . VAL A 1 171 ? -5.670 -0.149 1.640 1.00 96.31 171 VAL A N 1
ATOM 1342 C CA . VAL A 1 171 ? -4.408 -0.877 1.590 1.00 96.31 171 VAL A CA 1
ATOM 1343 C C . VAL A 1 171 ? -3.653 -0.634 2.888 1.00 96.31 171 VAL A C 1
ATOM 1345 O O . VAL A 1 171 ? -3.455 0.506 3.309 1.00 96.31 171 VAL A O 1
ATOM 1348 N N . PHE A 1 172 ? -3.262 -1.722 3.542 1.00 96.31 172 PHE A N 1
ATOM 1349 C CA . PHE A 1 172 ? -2.404 -1.735 4.717 1.00 96.31 172 PHE A CA 1
ATOM 1350 C C . PHE A 1 172 ? -1.017 -2.190 4.290 1.00 96.31 172 PHE A C 1
ATOM 1352 O O . PHE A 1 172 ? -0.785 -3.386 4.107 1.00 96.31 172 PHE A O 1
ATOM 1359 N N . ASP A 1 173 ? -0.099 -1.236 4.160 1.00 93.88 173 ASP A N 1
ATOM 1360 C CA . ASP A 1 173 ? 1.306 -1.542 3.929 1.00 93.88 173 ASP A CA 1
ATOM 1361 C C . ASP A 1 173 ? 2.044 -1.617 5.262 1.00 93.88 173 ASP A C 1
ATOM 1363 O O . ASP A 1 173 ? 2.011 -0.689 6.068 1.00 93.88 173 ASP A O 1
ATOM 1367 N N . PHE A 1 174 ? 2.736 -2.724 5.500 1.00 93.38 174 PHE A N 1
ATOM 1368 C CA . PHE A 1 174 ? 3.599 -2.897 6.657 1.00 93.38 174 PHE A CA 1
ATOM 1369 C C . PHE A 1 174 ? 5.044 -2.724 6.229 1.00 93.38 174 PHE A C 1
ATOM 1371 O O . PHE A 1 174 ? 5.494 -3.394 5.306 1.00 93.38 174 PHE A O 1
ATOM 1378 N N . ALA A 1 175 ? 5.785 -1.876 6.930 1.00 89.94 175 ALA A N 1
ATOM 1379 C CA . ALA A 1 175 ? 7.213 -1.694 6.730 1.00 89.94 175 ALA A CA 1
ATOM 1380 C C . ALA A 1 175 ? 7.960 -2.151 7.982 1.00 89.94 175 ALA A C 1
ATOM 1382 O O . ALA A 1 175 ? 7.740 -1.615 9.068 1.00 89.94 175 ALA A O 1
ATOM 1383 N N . SER A 1 176 ? 8.849 -3.129 7.834 1.00 90.06 176 SER A N 1
ATOM 1384 C CA . SER A 1 176 ? 9.806 -3.506 8.869 1.00 90.06 176 SER A CA 1
ATOM 1385 C C . SER A 1 176 ? 11.184 -2.967 8.518 1.00 90.06 176 SER A C 1
ATOM 1387 O O . SER A 1 176 ? 11.675 -3.204 7.419 1.00 90.06 176 SER A O 1
ATOM 1389 N N . TYR A 1 177 ? 11.802 -2.282 9.476 1.00 86.56 177 TYR A N 1
ATOM 1390 C CA . TYR A 1 177 ? 13.184 -1.796 9.436 1.00 86.56 177 TYR A CA 1
ATOM 1391 C C . TYR A 1 177 ? 14.033 -2.457 10.526 1.00 86.56 177 TYR A C 1
ATOM 1393 O O . TYR A 1 177 ? 15.005 -1.891 11.001 1.00 86.56 177 TYR A O 1
ATOM 1401 N N . ALA A 1 178 ? 13.637 -3.635 11.001 1.00 84.81 178 ALA A N 1
ATOM 1402 C CA . ALA A 1 178 ? 14.364 -4.293 12.073 1.00 84.81 178 ALA A CA 1
ATOM 1403 C C . ALA A 1 178 ? 15.780 -4.707 11.641 1.00 84.81 178 ALA A C 1
ATOM 1405 O O . ALA A 1 178 ? 16.032 -5.022 10.477 1.00 84.81 178 ALA A O 1
ATOM 1406 N N . ASP A 1 179 ? 16.682 -4.824 12.619 1.00 84.25 179 ASP A N 1
ATOM 1407 C CA . ASP A 1 179 ? 18.078 -5.241 12.409 1.00 84.25 179 ASP A CA 1
ATOM 1408 C C . ASP A 1 179 ? 18.226 -6.651 11.825 1.00 84.25 179 ASP A C 1
ATOM 1410 O O . ASP A 1 179 ? 19.312 -7.060 11.417 1.00 84.25 179 ASP A O 1
ATOM 1414 N N . ARG A 1 180 ? 17.132 -7.411 11.776 1.00 85.25 180 ARG A N 1
ATOM 1415 C CA . ARG A 1 180 ? 17.041 -8.752 11.204 1.00 85.25 180 ARG A CA 1
ATOM 1416 C C . ARG A 1 180 ? 15.741 -8.903 10.429 1.00 85.25 180 ARG A C 1
ATOM 1418 O O . ARG A 1 180 ? 14.747 -8.258 10.752 1.00 85.25 180 ARG A O 1
ATOM 1425 N N . ARG A 1 181 ? 15.718 -9.841 9.479 1.00 84.19 181 ARG A N 1
ATOM 1426 C CA . ARG A 1 181 ? 14.475 -10.243 8.809 1.00 84.19 181 ARG A CA 1
ATOM 1427 C C . ARG A 1 181 ? 13.470 -10.798 9.824 1.00 84.19 181 ARG A C 1
ATOM 1429 O O . ARG A 1 181 ? 13.798 -11.692 10.602 1.00 84.19 181 ARG A O 1
ATOM 1436 N N . ILE A 1 182 ? 12.250 -10.275 9.782 1.00 86.50 182 ILE A N 1
ATOM 1437 C CA . ILE A 1 182 ? 11.098 -10.698 10.587 1.00 86.50 182 ILE A CA 1
ATOM 1438 C C . ILE A 1 182 ? 10.094 -11.486 9.731 1.00 86.50 182 ILE A C 1
ATOM 1440 O O . ILE A 1 182 ? 9.458 -12.409 10.234 1.00 86.50 182 ILE A O 1
ATOM 1444 N N . PHE A 1 183 ? 9.976 -11.168 8.440 1.00 86.94 183 PHE A N 1
ATOM 1445 C CA . PHE A 1 183 ? 9.031 -11.805 7.522 1.00 86.94 183 PHE A CA 1
ATOM 1446 C C . PHE A 1 183 ? 9.774 -12.656 6.488 1.00 86.94 183 PHE A C 1
ATOM 1448 O O . PHE A 1 183 ? 10.499 -12.134 5.650 1.00 86.94 183 PHE A O 1
ATOM 1455 N N . SER A 1 184 ? 9.640 -13.978 6.525 1.00 83.19 184 SER A N 1
ATOM 1456 C CA . SER A 1 184 ? 10.275 -14.866 5.533 1.00 83.19 184 SER A CA 1
ATOM 1457 C C . SER A 1 184 ? 9.383 -15.173 4.327 1.00 83.19 184 SER A C 1
ATOM 1459 O O . SER A 1 184 ? 9.872 -15.673 3.319 1.00 83.19 184 SER A O 1
ATOM 1461 N N . SER A 1 185 ? 8.085 -14.897 4.436 1.00 88.56 185 SER A N 1
ATOM 1462 C CA . SER A 1 185 ? 7.059 -15.192 3.436 1.00 88.56 185 SER A CA 1
ATOM 1463 C C . SER A 1 185 ? 5.806 -14.355 3.716 1.00 88.56 185 SER A C 1
ATOM 1465 O O . SER A 1 185 ? 5.799 -13.539 4.648 1.00 88.56 185 SER A O 1
ATOM 1467 N N . ASP A 1 186 ? 4.757 -14.567 2.923 1.00 92.75 186 ASP A N 1
ATOM 1468 C CA . ASP A 1 186 ? 3.416 -14.063 3.214 1.00 92.75 186 ASP A CA 1
ATOM 1469 C C . ASP A 1 186 ? 3.026 -14.363 4.661 1.00 92.75 186 ASP A C 1
ATOM 1471 O O . ASP A 1 186 ? 3.256 -15.457 5.180 1.00 92.75 186 ASP A O 1
ATOM 1475 N N . SER A 1 187 ? 2.450 -13.365 5.319 1.00 94.62 187 SER A N 1
ATOM 1476 C CA . SER A 1 187 ? 2.180 -13.412 6.750 1.00 94.62 187 SER A CA 1
ATOM 1477 C C . SER A 1 187 ? 0.689 -13.530 7.032 1.00 94.62 187 SER A C 1
ATOM 1479 O O . SER A 1 187 ? -0.120 -12.873 6.379 1.00 94.62 187 SER A O 1
ATOM 1481 N N . ASP A 1 188 ? 0.319 -14.349 8.015 1.00 97.06 188 ASP A N 1
ATOM 1482 C CA . ASP A 1 188 ? -1.041 -14.351 8.558 1.00 97.06 188 ASP A CA 1
ATOM 1483 C C . ASP A 1 188 ? -1.327 -13.002 9.207 1.00 97.06 188 ASP A C 1
ATOM 1485 O O . ASP A 1 188 ? -0.540 -12.546 10.039 1.00 97.06 188 ASP A O 1
ATOM 1489 N N . LEU A 1 189 ? -2.442 -12.381 8.822 1.00 98.12 189 LEU A N 1
ATOM 1490 C CA . LEU A 1 189 ? -2.896 -11.101 9.345 1.00 98.12 189 LEU A CA 1
ATOM 1491 C C . LEU A 1 189 ? -4.269 -11.263 9.998 1.00 98.12 189 LEU A C 1
ATOM 1493 O O . LEU A 1 189 ? -5.237 -11.645 9.341 1.00 98.12 189 LEU A O 1
ATOM 1497 N N . GLU A 1 190 ? -4.365 -10.893 11.271 1.00 98.25 190 GLU A N 1
ATOM 1498 C CA . GLU A 1 190 ? -5.640 -10.673 11.954 1.00 98.25 190 GLU A CA 1
ATOM 1499 C C . GLU A 1 190 ? -5.696 -9.237 12.485 1.00 98.25 190 GLU A C 1
ATOM 1501 O O . GLU A 1 190 ? -4.715 -8.722 13.028 1.00 98.25 190 GLU A O 1
ATOM 1506 N N . ILE A 1 191 ? -6.858 -8.601 12.354 1.00 98.00 191 ILE A N 1
ATOM 1507 C CA . ILE A 1 191 ? -7.154 -7.320 12.994 1.00 98.00 191 ILE A CA 1
ATOM 1508 C C . ILE A 1 191 ? -8.260 -7.550 14.015 1.00 98.00 191 ILE A C 1
ATOM 1510 O O . ILE A 1 191 ? -9.333 -8.053 13.674 1.00 98.00 191 ILE A O 1
ATOM 1514 N N . ILE A 1 192 ? -7.984 -7.192 15.265 1.00 98.31 192 ILE A N 1
ATOM 1515 C CA . ILE A 1 192 ? -8.872 -7.426 16.400 1.00 98.31 192 ILE A CA 1
ATOM 1516 C C . ILE A 1 192 ? -9.282 -6.072 16.973 1.00 98.31 192 ILE A C 1
ATOM 1518 O O . ILE A 1 192 ? -8.448 -5.369 17.547 1.00 98.31 192 ILE A O 1
ATOM 1522 N N . SER A 1 193 ? -10.557 -5.725 16.847 1.00 98.00 193 SER A N 1
ATOM 1523 C CA . SER A 1 193 ? -11.144 -4.506 17.402 1.00 98.00 193 SER A CA 1
ATOM 1524 C C . SER A 1 193 ? -11.995 -4.860 18.610 1.00 98.00 193 SER A C 1
ATOM 1526 O O . SER A 1 193 ? -12.856 -5.732 18.528 1.00 98.00 193 SER A O 1
ATOM 1528 N N . ASP A 1 194 ? -11.760 -4.211 19.749 1.00 97.69 194 ASP A N 1
ATOM 1529 C CA . ASP A 1 194 ? -12.557 -4.418 20.971 1.00 97.69 194 ASP A CA 1
ATOM 1530 C C . ASP A 1 194 ? -12.710 -5.901 21.378 1.00 97.69 194 ASP A C 1
ATOM 1532 O O . ASP A 1 194 ? -13.723 -6.330 21.928 1.00 97.69 194 ASP A O 1
ATOM 1536 N N . GLY A 1 195 ? -11.669 -6.698 21.111 1.00 96.44 195 GLY A N 1
ATOM 1537 C CA . GLY A 1 195 ? -11.617 -8.132 21.409 1.00 96.44 195 GLY A CA 1
ATOM 1538 C C . GLY A 1 195 ? -12.274 -9.044 20.366 1.00 96.44 195 GLY A C 1
ATOM 1539 O O . GLY A 1 195 ? -12.231 -10.260 20.539 1.00 96.44 195 GLY A O 1
ATOM 1540 N N . GLN A 1 196 ? -12.844 -8.499 19.289 1.00 97.25 196 GLN A N 1
ATOM 1541 C CA . GLN A 1 196 ? -13.436 -9.256 18.183 1.00 97.25 196 GLN A CA 1
ATOM 1542 C C . GLN A 1 196 ? -12.566 -9.176 16.927 1.00 97.25 196 GLN A C 1
ATOM 1544 O O . GLN A 1 196 ? -12.050 -8.116 16.583 1.00 97.25 196 GLN A O 1
ATOM 1549 N N . THR A 1 197 ? -12.402 -10.295 16.224 1.00 97.06 197 THR A N 1
ATOM 1550 C CA . THR A 1 197 ? -11.668 -10.329 14.953 1.00 97.06 197 THR A CA 1
ATOM 1551 C C . THR A 1 197 ? -12.525 -9.723 13.841 1.00 97.06 197 THR A C 1
ATOM 1553 O O . THR A 1 197 ? -13.459 -10.363 13.362 1.00 97.06 197 THR A O 1
ATOM 1556 N N . ASP A 1 198 ? -12.190 -8.505 13.417 1.00 94.56 198 ASP A N 1
ATOM 1557 C CA . ASP A 1 198 ? -12.867 -7.796 12.322 1.00 94.56 198 ASP A CA 1
ATOM 1558 C C . ASP A 1 198 ? -12.343 -8.210 10.941 1.00 94.56 198 ASP A C 1
ATOM 1560 O O . ASP A 1 198 ? -13.077 -8.151 9.954 1.00 94.56 198 ASP A O 1
ATOM 1564 N N . PHE A 1 199 ? -11.074 -8.622 10.865 1.00 97.69 199 PHE A N 1
ATOM 1565 C CA . PHE A 1 199 ? -10.432 -9.084 9.636 1.00 97.69 199 PHE A CA 1
ATOM 1566 C C . PHE A 1 199 ? -9.505 -10.265 9.922 1.00 97.69 199 PHE A C 1
ATOM 1568 O O . PHE A 1 199 ? -8.763 -10.26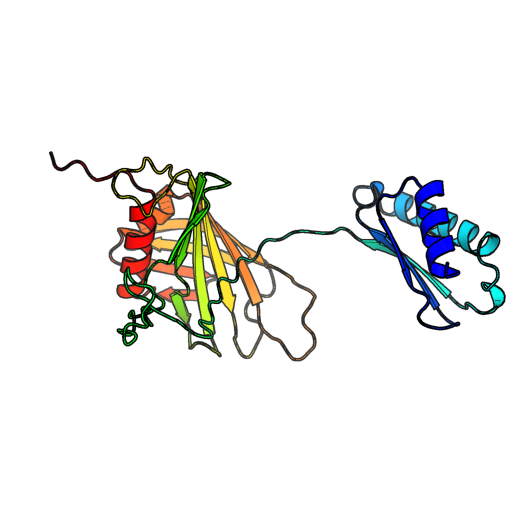0 10.906 1.00 97.69 199 PHE A O 1
ATOM 1575 N N . SER A 1 200 ? -9.513 -11.250 9.025 1.00 97.44 200 SER A N 1
ATOM 1576 C CA . SER A 1 200 ? -8.552 -12.351 8.986 1.00 97.44 200 SER A CA 1
ATOM 1577 C C . SER A 1 200 ? -8.196 -12.646 7.531 1.00 97.44 200 SER A C 1
ATOM 1579 O O . SER A 1 200 ? -9.083 -12.794 6.690 1.00 97.44 200 SER A O 1
ATOM 1581 N N . GLY A 1 201 ? -6.903 -12.693 7.224 1.00 96.56 201 GLY A N 1
ATOM 1582 C CA . GLY A 1 201 ? -6.407 -12.872 5.867 1.00 96.56 201 GLY A CA 1
ATOM 1583 C C . GLY A 1 201 ? -4.887 -12.983 5.814 1.00 96.56 201 GLY A C 1
ATOM 1584 O O . GLY A 1 201 ? -4.238 -13.377 6.783 1.00 96.56 201 GLY A O 1
ATOM 1585 N N . LYS A 1 202 ? -4.312 -12.631 4.663 1.00 96.12 202 LYS A N 1
ATOM 1586 C CA . LYS A 1 202 ? -2.864 -12.636 4.435 1.00 96.12 202 LYS A CA 1
ATOM 1587 C C . LYS A 1 202 ? -2.364 -11.225 4.140 1.00 96.12 202 LYS A C 1
ATOM 1589 O O . LYS A 1 202 ? -3.033 -10.461 3.448 1.00 96.12 202 LYS A O 1
ATOM 1594 N N . ALA A 1 203 ? -1.175 -10.912 4.641 1.00 95.31 203 ALA A N 1
ATOM 1595 C CA . ALA A 1 203 ? -0.364 -9.793 4.187 1.00 95.31 203 ALA A CA 1
ATOM 1596 C C . ALA A 1 203 ? 0.764 -10.339 3.298 1.00 95.31 203 ALA A C 1
ATOM 1598 O O . ALA A 1 203 ? 1.592 -11.135 3.748 1.00 95.31 203 ALA A O 1
ATOM 1599 N N . HIS A 1 204 ? 0.775 -9.938 2.031 1.00 93.50 204 HIS A N 1
ATOM 1600 C CA . HIS A 1 204 ? 1.666 -10.471 1.007 1.00 93.50 204 HIS A CA 1
ATOM 1601 C C . HIS A 1 204 ? 3.026 -9.788 1.029 1.00 93.50 204 HIS A C 1
ATOM 1603 O O . HIS A 1 204 ? 3.101 -8.561 1.096 1.00 93.50 204 HIS A O 1
ATOM 1609 N N . LEU A 1 205 ? 4.101 -10.567 0.920 1.00 90.00 205 LEU A N 1
ATOM 1610 C CA . LEU A 1 205 ? 5.460 -10.039 0.899 1.00 90.00 205 LEU A CA 1
ATOM 1611 C C . LEU A 1 205 ? 5.766 -9.351 -0.439 1.00 90.00 205 LEU A C 1
ATOM 1613 O O . LEU A 1 205 ? 5.762 -9.954 -1.516 1.00 90.00 205 LEU A O 1
ATOM 1617 N N . LEU A 1 206 ? 6.085 -8.063 -0.361 1.00 81.31 206 LEU A N 1
ATOM 1618 C CA . LEU A 1 206 ? 6.487 -7.229 -1.481 1.00 81.31 206 LEU A CA 1
ATOM 1619 C C . LEU A 1 206 ? 8.010 -7.315 -1.645 1.00 81.31 206 LEU A C 1
ATOM 1621 O O . LEU A 1 206 ? 8.750 -6.488 -1.121 1.00 81.31 206 LEU A O 1
ATOM 1625 N N . SER A 1 207 ? 8.464 -8.301 -2.423 1.00 65.00 207 SER A N 1
ATOM 1626 C CA . SER A 1 207 ? 9.867 -8.579 -2.807 1.00 65.00 207 SER A CA 1
ATOM 1627 C C . SER A 1 207 ? 10.620 -9.558 -1.887 1.00 65.00 207 SER A C 1
ATOM 1629 O O . SER A 1 207 ? 11.238 -9.139 -0.908 1.00 65.00 207 SER A O 1
ATOM 1631 N N . PRO A 1 208 ? 10.667 -10.858 -2.231 1.00 53.84 208 PRO A N 1
ATOM 1632 C CA . PRO A 1 208 ? 11.503 -11.824 -1.516 1.00 53.84 208 PRO A CA 1
ATOM 1633 C C . PRO A 1 208 ? 13.023 -11.673 -1.780 1.00 53.84 208 PRO A C 1
ATOM 1635 O O . PRO A 1 208 ? 13.821 -12.010 -0.901 1.00 53.84 208 PRO A O 1
ATOM 1638 N N . ASP A 1 209 ? 13.441 -11.102 -2.925 1.00 48.91 209 ASP A N 1
ATOM 1639 C CA . ASP A 1 209 ? 14.752 -11.450 -3.519 1.00 48.91 209 ASP A CA 1
ATOM 1640 C C . ASP A 1 209 ? 15.746 -10.320 -3.865 1.00 48.91 209 ASP A C 1
ATOM 1642 O O . ASP A 1 209 ? 16.821 -10.601 -4.388 1.00 48.91 209 ASP A O 1
ATOM 1646 N N . LEU A 1 210 ? 15.483 -9.044 -3.556 1.00 45.28 210 LEU A N 1
ATOM 1647 C CA . LEU A 1 210 ? 16.416 -7.950 -3.922 1.00 45.28 210 LEU A CA 1
ATOM 1648 C C . LEU A 1 210 ? 17.312 -7.440 -2.784 1.00 45.28 210 LEU A C 1
ATOM 1650 O O . LEU A 1 210 ? 18.007 -6.433 -2.945 1.00 45.28 210 LEU A O 1
ATOM 1654 N N . ALA A 1 211 ? 17.346 -8.126 -1.639 1.00 44.91 211 ALA A N 1
ATOM 1655 C CA . ALA A 1 211 ? 18.204 -7.723 -0.531 1.00 44.91 211 ALA A CA 1
ATOM 1656 C C . ALA A 1 211 ? 19.684 -7.945 -0.882 1.00 44.91 211 ALA A C 1
ATOM 1658 O O . ALA A 1 211 ? 20.247 -9.023 -0.694 1.00 44.91 211 ALA A O 1
ATOM 1659 N N . ARG A 1 212 ? 20.345 -6.883 -1.354 1.00 48.59 212 ARG A N 1
ATOM 1660 C CA . ARG A 1 212 ? 21.791 -6.727 -1.170 1.00 48.59 212 ARG A CA 1
ATOM 1661 C C . ARG A 1 212 ? 22.085 -6.881 0.326 1.00 48.59 212 ARG A C 1
ATOM 1663 O O . ARG A 1 212 ? 21.306 -6.394 1.142 1.00 48.59 212 ARG A O 1
ATOM 1670 N N . ALA A 1 213 ? 23.199 -7.530 0.658 1.00 52.53 213 ALA A N 1
ATOM 1671 C CA . ALA A 1 213 ? 23.576 -8.042 1.985 1.00 52.53 213 ALA A CA 1
ATOM 1672 C C . ALA A 1 213 ? 23.565 -7.046 3.175 1.00 52.53 213 ALA A C 1
ATOM 1674 O O . ALA A 1 213 ? 23.937 -7.426 4.279 1.00 52.53 213 ALA A O 1
ATOM 1675 N N . SER A 1 214 ? 23.155 -5.792 2.981 1.00 58.97 214 SER A N 1
ATOM 1676 C CA . SER A 1 214 ? 23.125 -4.744 4.001 1.00 58.97 214 SER A CA 1
ATOM 1677 C C . SER A 1 214 ? 21.741 -4.145 4.279 1.00 58.97 214 SER A C 1
ATOM 1679 O O . SER A 1 214 ? 21.653 -3.283 5.146 1.00 58.97 214 SER A O 1
ATOM 1681 N N . ASN A 1 215 ? 20.671 -4.540 3.570 1.00 67.50 215 ASN A N 1
ATOM 1682 C CA . ASN A 1 215 ? 19.328 -4.002 3.823 1.00 67.50 215 ASN A CA 1
ATOM 1683 C C . ASN A 1 215 ? 18.354 -5.095 4.282 1.00 67.50 215 ASN A C 1
ATOM 1685 O O . ASN A 1 215 ? 17.966 -5.962 3.498 1.00 67.50 215 ASN A O 1
ATOM 1689 N N . ASN A 1 216 ? 17.950 -5.017 5.552 1.00 80.38 216 ASN A N 1
ATOM 1690 C CA . ASN A 1 216 ? 16.956 -5.897 6.165 1.00 80.38 216 ASN A CA 1
ATOM 1691 C C . ASN A 1 216 ? 15.530 -5.337 6.088 1.00 80.38 216 ASN A C 1
ATOM 1693 O O . ASN A 1 216 ? 14.639 -5.924 6.692 1.00 80.38 216 ASN A O 1
ATOM 1697 N N . ALA A 1 217 ? 15.295 -4.241 5.355 1.00 83.38 217 ALA A N 1
ATOM 1698 C CA . ALA A 1 217 ? 13.957 -3.694 5.189 1.00 83.38 217 ALA A CA 1
ATOM 1699 C C . ALA A 1 217 ? 13.029 -4.679 4.461 1.00 83.38 217 ALA A C 1
ATOM 1701 O O . ALA A 1 217 ? 13.403 -5.271 3.444 1.00 83.38 217 ALA A O 1
ATOM 1702 N N . GLN A 1 218 ? 11.813 -4.842 4.978 1.00 86.81 218 GLN A N 1
ATOM 1703 C CA . GLN A 1 218 ? 10.811 -5.764 4.440 1.00 86.81 218 GLN A CA 1
ATOM 1704 C C . GLN A 1 218 ? 9.450 -5.097 4.395 1.00 86.81 218 GLN A C 1
ATOM 1706 O O . GLN A 1 218 ? 9.085 -4.370 5.319 1.00 86.81 218 GLN A O 1
ATOM 1711 N N . PHE A 1 219 ? 8.689 -5.391 3.345 1.00 89.56 219 PHE A N 1
ATOM 1712 C CA . PHE A 1 219 ? 7.397 -4.764 3.111 1.00 89.56 219 PHE A CA 1
ATOM 1713 C C . PHE A 1 219 ? 6.325 -5.828 2.906 1.00 89.56 219 PHE A C 1
ATOM 1715 O O . PHE A 1 219 ? 6.506 -6.728 2.088 1.00 89.56 219 PHE A O 1
ATOM 1722 N N . LEU A 1 220 ? 5.224 -5.736 3.647 1.00 92.06 220 LEU A N 1
ATOM 1723 C CA . LEU A 1 220 ? 4.026 -6.542 3.416 1.00 92.06 220 LEU A CA 1
ATOM 1724 C C . LEU A 1 220 ? 2.889 -5.636 2.952 1.00 92.06 220 LEU A C 1
ATOM 1726 O O . LEU A 1 220 ? 2.857 -4.471 3.333 1.00 92.06 220 LEU A O 1
ATOM 1730 N N . THR A 1 221 ? 1.931 -6.171 2.205 1.00 94.62 221 THR A N 1
ATOM 1731 C CA . THR A 1 221 ? 0.707 -5.446 1.843 1.00 94.62 221 THR A CA 1
ATOM 1732 C C . THR A 1 221 ? -0.532 -6.303 2.051 1.00 94.62 221 THR A C 1
ATOM 1734 O O . THR A 1 221 ? -0.515 -7.507 1.790 1.00 94.62 221 THR A O 1
ATOM 1737 N N . ALA A 1 222 ? -1.614 -5.698 2.523 1.00 96.19 222 ALA A N 1
ATOM 1738 C CA . ALA A 1 222 ? -2.918 -6.335 2.652 1.00 96.19 222 ALA A CA 1
ATOM 1739 C C . ALA A 1 222 ? -4.021 -5.390 2.175 1.00 96.19 222 ALA A C 1
ATOM 1741 O O . ALA A 1 222 ? -3.942 -4.180 2.375 1.00 96.19 222 ALA A O 1
ATOM 1742 N N . GLN A 1 223 ? -5.076 -5.945 1.582 1.00 96.56 223 GLN A N 1
ATOM 1743 C CA . GLN A 1 223 ? -6.279 -5.196 1.227 1.00 96.56 223 GLN A CA 1
ATOM 1744 C C . GLN A 1 223 ? -7.378 -5.485 2.245 1.00 96.56 223 GLN A C 1
ATOM 1746 O O . GLN A 1 223 ? -7.804 -6.627 2.411 1.00 96.56 223 GLN A O 1
ATOM 1751 N N . ILE A 1 224 ? -7.834 -4.436 2.920 1.00 97.69 224 ILE A N 1
ATOM 1752 C CA . ILE A 1 224 ? -8.871 -4.487 3.945 1.00 97.69 224 ILE A CA 1
ATOM 1753 C C . ILE A 1 224 ? -10.147 -3.874 3.363 1.00 97.69 224 ILE A C 1
ATOM 1755 O O . ILE A 1 224 ? -10.104 -2.725 2.929 1.00 97.69 224 ILE A O 1
ATOM 1759 N N . PRO A 1 225 ? -11.292 -4.575 3.341 1.00 97.75 225 PRO A N 1
ATOM 1760 C CA . PRO A 1 225 ? -12.573 -3.978 2.967 1.00 97.75 225 PRO A CA 1
ATOM 1761 C C . PRO A 1 225 ? -12.834 -2.660 3.706 1.00 97.75 225 PRO A C 1
ATOM 1763 O O . PRO A 1 225 ? -12.674 -2.586 4.927 1.00 97.75 225 PRO A O 1
ATOM 1766 N N . PHE A 1 226 ? -13.259 -1.619 2.985 1.00 97.00 226 PHE A N 1
ATOM 1767 C CA . PHE A 1 226 ? -13.396 -0.279 3.573 1.00 97.00 226 PHE A CA 1
ATOM 1768 C C . PHE A 1 226 ? -14.364 -0.242 4.765 1.00 97.00 226 PHE A C 1
ATOM 1770 O O . PHE A 1 226 ? -14.103 0.431 5.758 1.00 97.00 226 PHE A O 1
ATOM 1777 N N . GLU A 1 227 ? -15.448 -1.018 4.723 1.00 96.00 227 GLU A N 1
ATOM 1778 C CA . GLU A 1 227 ? -16.394 -1.120 5.841 1.00 96.00 227 GLU A CA 1
ATOM 1779 C C . GLU A 1 227 ? -15.748 -1.686 7.115 1.00 96.00 227 GLU A C 1
ATOM 1781 O O . GLU A 1 227 ? -16.055 -1.236 8.219 1.00 96.00 227 GLU A O 1
ATOM 1786 N N . GLN A 1 228 ? -14.835 -2.652 6.980 1.00 97.50 228 GLN A N 1
ATOM 1787 C CA . GLN A 1 228 ? -14.082 -3.193 8.114 1.00 97.50 228 GLN A CA 1
ATOM 1788 C C . GLN A 1 228 ? -13.066 -2.169 8.620 1.00 97.50 228 GLN A C 1
ATOM 1790 O O . GLN A 1 228 ? -12.972 -1.953 9.824 1.00 97.50 228 GLN A O 1
ATOM 1795 N N . PHE A 1 229 ? -12.378 -1.461 7.722 1.00 97.75 229 PHE A N 1
ATOM 1796 C CA . PHE A 1 229 ? -11.503 -0.351 8.101 1.00 97.75 229 PHE A CA 1
ATOM 1797 C C . PHE A 1 229 ? -12.246 0.747 8.885 1.00 97.75 229 PHE A C 1
ATOM 1799 O O . PHE A 1 229 ? -11.763 1.223 9.914 1.00 97.75 229 PHE A O 1
ATOM 1806 N N . ALA A 1 230 ? -13.450 1.120 8.448 1.00 96.50 230 ALA A N 1
ATOM 1807 C CA . ALA A 1 230 ? -14.276 2.099 9.148 1.00 96.50 230 ALA A CA 1
ATOM 1808 C C . ALA A 1 230 ? -14.649 1.632 10.570 1.00 96.50 230 ALA A C 1
ATOM 1810 O O . ALA A 1 230 ? -14.603 2.434 11.507 1.00 96.50 230 ALA A O 1
ATOM 1811 N N . LYS A 1 231 ? -14.946 0.335 10.757 1.00 95.88 231 LYS A N 1
ATOM 1812 C CA . LYS A 1 231 ? -15.167 -0.264 12.088 1.00 95.88 231 LYS A CA 1
ATOM 1813 C C . LYS A 1 231 ? -13.923 -0.176 12.972 1.00 95.88 231 LYS A C 1
ATOM 1815 O O . LYS A 1 231 ? -14.042 0.246 14.119 1.00 95.88 231 LYS A O 1
ATOM 1820 N N . MET A 1 232 ? -12.738 -0.458 12.427 1.00 95.69 232 MET A N 1
ATOM 1821 C CA . MET A 1 232 ? -11.465 -0.339 13.156 1.00 95.69 232 MET A CA 1
ATOM 1822 C C . MET A 1 232 ? -11.238 1.088 13.678 1.00 95.69 232 MET A C 1
ATOM 1824 O O . MET A 1 232 ? -10.826 1.274 14.820 1.00 95.69 232 MET A O 1
ATOM 1828 N N . GLY A 1 233 ? -11.554 2.115 12.879 1.00 94.75 233 GLY A N 1
ATOM 1829 C CA . GLY A 1 233 ? -11.483 3.513 13.320 1.00 94.75 233 GLY A CA 1
ATOM 1830 C C . GLY A 1 233 ? -12.515 3.873 14.402 1.00 94.75 233 GLY A C 1
ATOM 1831 O O . GLY A 1 233 ? -12.284 4.765 15.223 1.00 94.75 233 GLY A O 1
ATOM 1832 N N . ALA A 1 234 ? -13.663 3.196 14.443 1.00 95.69 234 ALA A N 1
ATOM 1833 C CA . ALA A 1 234 ? -14.698 3.410 15.457 1.00 95.69 234 ALA A CA 1
ATOM 1834 C C . ALA A 1 234 ? -14.422 2.681 16.787 1.00 95.69 234 ALA A C 1
ATOM 1836 O O . ALA A 1 234 ? -15.016 3.046 17.804 1.00 95.69 234 ALA A O 1
ATOM 1837 N N . ALA A 1 235 ? -13.517 1.700 16.788 1.00 97.00 235 ALA A N 1
ATOM 1838 C CA . ALA A 1 235 ? -13.178 0.890 17.951 1.00 97.00 235 ALA A CA 1
ATOM 1839 C C . ALA A 1 235 ? -12.549 1.706 19.096 1.00 97.00 235 ALA A C 1
ATOM 1841 O O . ALA A 1 235 ? -11.999 2.798 18.897 1.00 97.00 235 ALA A O 1
ATOM 1842 N N . ARG A 1 236 ? -12.618 1.163 20.319 1.00 97.25 236 ARG A N 1
ATOM 1843 C CA . ARG A 1 236 ? -11.925 1.720 21.500 1.00 97.25 236 ARG A CA 1
ATOM 1844 C C . ARG A 1 236 ? -10.505 1.183 21.633 1.00 97.25 236 ARG A C 1
ATOM 1846 O O . ARG A 1 236 ? -9.634 1.874 22.152 1.00 97.25 236 ARG A O 1
ATOM 1853 N N . SER A 1 237 ? -10.291 -0.043 21.179 1.00 98.19 237 SER A N 1
ATOM 1854 C CA . SER A 1 237 ? -9.017 -0.745 21.175 1.00 98.19 237 SER A CA 1
ATOM 1855 C C . SER A 1 237 ? -8.850 -1.495 19.863 1.00 98.19 237 SER A C 1
ATOM 1857 O O . SER A 1 237 ? -9.814 -2.032 19.317 1.00 98.19 237 SER A O 1
ATOM 1859 N N . LEU A 1 238 ? -7.620 -1.533 19.364 1.00 98.38 238 LEU A N 1
ATOM 1860 C CA . LEU A 1 238 ? -7.286 -2.179 18.108 1.00 98.38 238 LEU A CA 1
ATOM 1861 C C . LEU A 1 238 ? -5.957 -2.907 18.264 1.00 98.38 238 LEU A C 1
ATOM 1863 O O . LEU A 1 238 ? -4.988 -2.347 18.780 1.00 98.38 238 LEU A O 1
ATOM 1867 N N . LYS A 1 239 ? -5.916 -4.154 17.804 1.00 98.38 239 LYS A N 1
ATOM 1868 C CA . LYS A 1 239 ? -4.709 -4.972 17.777 1.00 98.38 239 LYS A CA 1
ATOM 1869 C C . LYS A 1 239 ? -4.472 -5.501 16.379 1.00 98.38 239 LYS A C 1
ATOM 1871 O O . LYS A 1 239 ? -5.396 -5.974 15.720 1.00 98.38 239 LYS A O 1
ATOM 1876 N N . VAL A 1 240 ? -3.218 -5.454 15.957 1.00 98.06 240 VAL A N 1
ATOM 1877 C CA . VAL A 1 240 ? -2.751 -6.062 14.714 1.00 98.06 240 VAL A CA 1
ATOM 1878 C C . VAL A 1 240 ? -1.976 -7.312 15.083 1.00 98.06 240 VAL A C 1
ATOM 1880 O O . VAL A 1 240 ? -1.051 -7.244 15.888 1.00 98.06 240 VAL A O 1
ATOM 1883 N N . LYS A 1 241 ? -2.320 -8.455 14.501 1.00 97.62 241 LYS A N 1
ATOM 1884 C CA . LYS A 1 241 ? -1.573 -9.696 14.684 1.00 97.62 241 LYS A CA 1
ATOM 1885 C C . LYS A 1 241 ? -0.963 -10.125 13.356 1.00 97.62 241 LYS A C 1
ATOM 1887 O O . LYS A 1 241 ? -1.696 -10.394 12.413 1.00 97.62 241 LYS A O 1
ATOM 1892 N N . LEU A 1 242 ? 0.367 -10.191 13.297 1.00 95.00 242 LEU A N 1
ATOM 1893 C CA . LEU A 1 242 ? 1.140 -10.640 12.133 1.00 95.00 242 LEU A CA 1
ATOM 1894 C C . LEU A 1 242 ? 1.972 -11.866 12.512 1.00 95.00 242 LEU A C 1
ATOM 1896 O O . LEU A 1 242 ? 2.819 -11.778 13.403 1.00 95.00 242 LEU A O 1
ATOM 1900 N N . ASN A 1 243 ? 1.747 -13.007 11.854 1.00 90.75 243 ASN A N 1
ATOM 1901 C CA . ASN A 1 243 ? 2.429 -14.282 12.151 1.00 90.75 243 ASN A CA 1
ATOM 1902 C C . ASN A 1 243 ? 2.448 -14.629 13.651 1.00 90.75 243 ASN A C 1
ATOM 1904 O O . ASN A 1 243 ? 3.477 -14.992 14.220 1.00 90.75 243 ASN A O 1
ATOM 1908 N N . GLY A 1 244 ? 1.310 -14.448 14.323 1.00 87.94 244 GLY A N 1
ATOM 1909 C CA . GLY A 1 244 ? 1.173 -14.725 15.754 1.00 87.94 244 GLY A CA 1
ATOM 1910 C C . GLY A 1 244 ? 1.755 -13.659 16.689 1.00 87.94 244 GLY A C 1
ATOM 1911 O O . GLY A 1 244 ? 1.453 -13.698 17.880 1.00 87.94 244 GLY A O 1
ATOM 1912 N N . ARG A 1 245 ? 2.520 -12.679 16.188 1.00 93.94 245 ARG A N 1
ATOM 1913 C CA . ARG A 1 245 ? 2.954 -11.516 16.977 1.00 93.94 245 ARG A CA 1
ATOM 1914 C C . ARG A 1 245 ? 1.838 -10.489 17.020 1.00 93.94 245 ARG A C 1
ATOM 1916 O O . ARG A 1 245 ? 1.307 -10.136 15.975 1.00 93.94 245 ARG A O 1
ATOM 1923 N N . GLN A 1 246 ? 1.506 -10.015 18.213 1.00 96.62 246 GLN A N 1
ATOM 1924 C CA . GLN A 1 246 ? 0.435 -9.051 18.438 1.00 96.62 246 GLN A CA 1
ATOM 1925 C C . GLN A 1 246 ? 1.017 -7.677 18.766 1.00 96.62 246 GLN A C 1
ATOM 1927 O O . GLN A 1 246 ? 1.909 -7.570 19.604 1.00 96.62 246 GLN A O 1
ATOM 1932 N N . PHE A 1 247 ? 0.466 -6.646 18.137 1.00 97.06 247 PHE A N 1
ATOM 1933 C CA . PHE A 1 247 ? 0.819 -5.246 18.322 1.00 97.06 247 PHE A CA 1
ATOM 1934 C C . PHE A 1 247 ? -0.429 -4.480 18.748 1.00 97.06 247 PHE A C 1
ATOM 1936 O O . PHE A 1 247 ? -1.458 -4.548 18.070 1.00 97.06 247 PHE A O 1
ATOM 1943 N N . ASP A 1 248 ? -0.344 -3.762 19.862 1.00 97.50 248 ASP A N 1
ATOM 1944 C CA . ASP A 1 248 ? -1.405 -2.855 20.289 1.00 97.50 248 ASP A CA 1
ATOM 1945 C C . ASP A 1 248 ? -1.274 -1.535 19.518 1.00 97.50 248 ASP A C 1
ATOM 1947 O O . ASP A 1 248 ? -0.203 -0.929 19.470 1.00 97.50 248 ASP A O 1
ATOM 1951 N N . VAL A 1 249 ? -2.362 -1.086 18.892 1.00 97.56 249 VAL A N 1
ATOM 1952 C CA . VAL A 1 249 ? -2.401 0.201 18.190 1.00 97.56 249 VAL A CA 1
ATOM 1953 C C . VAL A 1 249 ? -2.767 1.291 19.191 1.00 97.56 249 VAL A C 1
ATOM 1955 O O . VAL A 1 249 ? -3.738 1.152 19.938 1.00 97.56 249 VAL A O 1
ATOM 1958 N N . SER A 1 250 ? -1.999 2.385 19.212 1.00 96.50 250 SER A N 1
ATOM 1959 C CA . SER A 1 250 ? -2.226 3.460 20.182 1.00 96.50 250 SER A CA 1
ATOM 1960 C C . SER A 1 250 ? -3.589 4.145 19.975 1.00 96.50 250 SER A C 1
ATOM 1962 O O . SER A 1 250 ? -4.082 4.215 18.842 1.00 96.50 250 SER A O 1
ATOM 1964 N N . PRO A 1 251 ? -4.203 4.707 21.032 1.00 96.44 251 PRO A N 1
ATOM 1965 C CA . PRO A 1 251 ? -5.455 5.456 20.908 1.00 96.44 251 PRO A CA 1
ATOM 1966 C C . PRO A 1 251 ? -5.392 6.602 19.886 1.00 96.44 251 PRO A C 1
ATOM 1968 O O . PRO A 1 251 ? -6.358 6.845 19.161 1.00 96.44 251 PRO A O 1
ATOM 1971 N N . GLU A 1 252 ? -4.252 7.289 19.788 1.00 95.62 252 GLU A N 1
ATOM 1972 C CA . GLU A 1 252 ? -4.016 8.377 18.833 1.00 95.62 252 GLU A CA 1
ATOM 1973 C C . GLU A 1 252 ? -4.006 7.856 17.396 1.00 95.62 252 GLU A C 1
ATOM 1975 O O . GLU A 1 252 ? -4.595 8.475 16.506 1.00 95.62 252 GLU A O 1
ATOM 1980 N N . ALA A 1 253 ? -3.391 6.692 17.172 1.00 96.31 253 ALA A N 1
ATOM 1981 C CA . ALA A 1 253 ? -3.396 6.034 15.876 1.00 96.31 253 ALA A CA 1
ATOM 1982 C C . ALA A 1 253 ? -4.802 5.547 15.499 1.00 96.31 253 ALA A C 1
ATOM 1984 O O . ALA A 1 253 ? -5.232 5.778 14.373 1.00 96.31 253 ALA A O 1
ATOM 1985 N N . ILE A 1 254 ? -5.575 4.981 16.432 1.00 97.56 254 ILE A N 1
ATOM 1986 C CA . ILE A 1 254 ? -6.989 4.633 16.190 1.00 97.56 254 ILE A CA 1
ATOM 1987 C C . ILE A 1 254 ? -7.791 5.886 15.804 1.00 97.56 254 ILE A C 1
ATOM 1989 O O . ILE A 1 254 ? -8.561 5.873 14.841 1.00 97.56 254 ILE A O 1
ATOM 1993 N N . ALA A 1 255 ? -7.577 7.005 16.506 1.00 96.12 255 ALA A N 1
ATOM 1994 C CA . ALA A 1 255 ? -8.208 8.277 16.167 1.00 96.12 255 ALA A CA 1
ATOM 1995 C C . ALA A 1 255 ? -7.793 8.786 14.774 1.00 96.12 255 ALA A C 1
ATOM 1997 O O . ALA A 1 255 ? -8.614 9.385 14.078 1.00 96.12 255 ALA A O 1
ATOM 1998 N N . ALA A 1 256 ? -6.560 8.527 14.336 1.00 96.00 256 ALA A N 1
ATOM 1999 C CA . ALA A 1 256 ? -6.112 8.821 12.978 1.00 96.00 256 ALA A CA 1
ATOM 2000 C C . ALA A 1 256 ? -6.844 7.983 11.928 1.00 96.00 256 ALA A C 1
ATOM 2002 O O . ALA A 1 256 ? -7.361 8.550 10.965 1.00 96.00 256 ALA A O 1
ATOM 2003 N N . LEU A 1 257 ? -6.981 6.668 12.145 1.00 97.25 257 LEU A N 1
ATOM 2004 C CA . LEU A 1 257 ? -7.755 5.790 11.256 1.00 97.25 257 LEU A CA 1
ATOM 2005 C C . LEU A 1 257 ? -9.217 6.249 11.160 1.00 97.25 257 LEU A C 1
ATOM 2007 O O . LEU A 1 257 ? -9.792 6.290 10.073 1.00 97.25 257 LEU A O 1
ATOM 2011 N N . ARG A 1 258 ? -9.805 6.685 12.283 1.00 96.88 258 ARG A N 1
ATOM 2012 C CA . ARG A 1 258 ? -11.150 7.281 12.316 1.00 96.88 258 ARG A CA 1
ATOM 2013 C C . ARG A 1 258 ? -11.255 8.521 11.435 1.00 96.88 258 ARG A C 1
ATOM 2015 O O . ARG A 1 258 ? -12.208 8.644 10.668 1.00 96.88 258 ARG A O 1
ATOM 2022 N N . ARG A 1 259 ? -10.292 9.444 11.548 1.00 95.25 259 ARG A N 1
ATOM 2023 C CA . ARG A 1 259 ? -10.251 10.661 10.722 1.00 95.25 259 ARG A CA 1
ATOM 2024 C C . ARG A 1 259 ? -10.069 10.323 9.245 1.00 95.25 259 ARG A C 1
ATOM 2026 O O . ARG A 1 259 ? -10.739 10.930 8.423 1.00 95.25 259 ARG A O 1
ATOM 2033 N N . MET A 1 260 ? -9.232 9.337 8.910 1.00 95.75 260 MET A N 1
ATOM 2034 C CA . MET A 1 260 ? -9.103 8.849 7.533 1.00 95.75 260 MET A CA 1
ATOM 2035 C C . MET A 1 260 ? -10.439 8.341 6.988 1.00 95.75 260 MET A C 1
ATOM 2037 O O . MET A 1 260 ? -10.865 8.778 5.925 1.00 95.75 260 MET A O 1
ATOM 2041 N N . ALA A 1 261 ? -11.119 7.452 7.719 1.00 96.06 261 ALA A N 1
ATOM 2042 C CA . ALA A 1 261 ? -12.394 6.884 7.283 1.00 96.06 261 ALA A CA 1
ATOM 2043 C C . ALA A 1 261 ? -13.460 7.970 7.053 1.00 96.06 261 ALA A C 1
ATOM 2045 O O . ALA A 1 261 ? -14.241 7.879 6.108 1.00 96.06 261 ALA A O 1
ATOM 2046 N N . ALA A 1 262 ? -13.463 9.031 7.868 1.00 94.31 262 ALA A N 1
ATOM 2047 C CA . ALA A 1 262 ? -14.413 10.135 7.748 1.00 94.31 262 ALA A CA 1
ATOM 2048 C C . ALA A 1 262 ? -14.355 10.869 6.394 1.00 94.31 262 ALA A C 1
ATOM 2050 O O . ALA A 1 262 ? -15.372 11.414 5.980 1.00 94.31 262 ALA A O 1
ATOM 2051 N N . TYR A 1 263 ? -13.222 10.841 5.680 1.00 93.81 263 TYR A N 1
ATOM 2052 C CA . TYR A 1 263 ? -13.102 11.453 4.348 1.00 93.81 263 TYR A CA 1
ATOM 2053 C C . TYR A 1 263 ? -13.894 10.731 3.257 1.00 93.81 263 TYR A C 1
ATOM 2055 O O . TYR A 1 263 ? -14.162 11.319 2.214 1.00 93.81 263 TYR A O 1
ATOM 2063 N N . ALA A 1 264 ? -14.268 9.471 3.475 1.00 92.19 264 ALA A N 1
ATOM 2064 C CA . ALA A 1 264 ? -14.990 8.677 2.486 1.00 92.19 264 ALA A CA 1
ATOM 2065 C C . ALA A 1 264 ? -16.282 8.048 3.032 1.00 92.19 264 ALA A C 1
ATOM 2067 O O . ALA A 1 264 ? -16.959 7.300 2.328 1.00 92.19 264 ALA A O 1
ATOM 2068 N N . MET A 1 265 ? -16.658 8.380 4.270 1.00 86.94 265 MET A N 1
ATOM 2069 C CA . MET A 1 265 ? -17.976 8.069 4.815 1.00 86.94 265 MET A CA 1
ATOM 2070 C C . MET A 1 265 ? -18.961 9.210 4.528 1.00 86.94 265 MET A C 1
ATOM 2072 O O . MET A 1 265 ? -18.588 10.381 4.599 1.00 86.94 265 MET A O 1
ATOM 2076 N N . PRO A 1 266 ? -20.240 8.904 4.250 1.00 69.12 266 PRO A N 1
ATOM 2077 C CA . PRO A 1 266 ? -21.261 9.935 4.150 1.00 69.12 266 PRO A CA 1
ATOM 2078 C C . PRO A 1 266 ? -21.393 10.690 5.485 1.00 69.12 266 PRO A C 1
ATOM 2080 O O . PRO A 1 266 ? -21.255 10.081 6.552 1.00 69.12 266 PRO A O 1
ATOM 2083 N N . PRO A 1 267 ? -21.694 12.002 5.462 1.00 60.44 267 PRO A N 1
ATOM 2084 C CA . PRO A 1 267 ? -21.903 12.763 6.683 1.00 60.44 267 PRO A CA 1
ATOM 2085 C C . PRO A 1 267 ? -23.035 12.134 7.500 1.00 60.44 267 PRO A C 1
ATOM 2087 O O . PRO A 1 267 ? -24.121 11.861 6.979 1.00 60.44 267 PRO A O 1
ATOM 2090 N N . VAL A 1 268 ? -22.784 11.910 8.792 1.00 55.22 268 VAL A N 1
ATOM 2091 C CA . VAL A 1 268 ? -23.804 11.418 9.723 1.00 55.22 268 VAL A CA 1
ATOM 2092 C C . VAL A 1 268 ? -24.910 12.467 9.784 1.00 55.22 268 VAL A C 1
ATOM 2094 O O . VAL A 1 268 ? -24.729 13.539 10.366 1.00 55.22 268 VAL A O 1
ATOM 2097 N N . ARG A 1 269 ? -26.064 12.178 9.171 1.00 44.28 269 ARG A N 1
ATOM 2098 C CA . ARG A 1 269 ? -27.262 13.000 9.354 1.00 44.28 269 ARG A CA 1
ATOM 2099 C C . ARG A 1 269 ? -27.647 12.900 10.825 1.00 44.28 269 ARG A C 1
ATOM 2101 O O . ARG A 1 269 ? -28.076 11.842 11.277 1.00 44.28 269 ARG A O 1
ATOM 2108 N N . ARG A 1 270 ? -27.456 13.986 11.573 1.00 38.97 270 ARG A N 1
ATOM 2109 C CA . ARG A 1 270 ? -28.084 14.134 12.886 1.00 38.97 270 ARG A CA 1
ATOM 2110 C C . ARG A 1 270 ? -29.591 14.203 12.635 1.00 38.97 270 ARG A C 1
ATOM 2112 O O . ARG A 1 270 ? -30.040 15.133 11.967 1.00 38.97 270 ARG A O 1
ATOM 2119 N N . LEU A 1 271 ? -30.304 13.162 13.060 1.00 35.69 271 LEU A N 1
ATOM 2120 C CA . LEU A 1 271 ? -31.760 13.168 13.190 1.00 35.69 271 LEU A CA 1
ATOM 2121 C C . LEU A 1 271 ? -32.152 13.987 14.420 1.00 35.69 271 LEU A C 1
ATOM 2123 O O . LEU A 1 271 ? -31.390 13.929 15.414 1.00 35.69 271 LEU A O 1
#

pLDDT: mean 81.97, std 17.8, range [34.53, 98.38]